Protein AF-0000000082827879 (afdb_homodimer)

Structure (mmCIF, N/CA/C/O backbone):
data_AF-0000000082827879-model_v1
#
loop_
_entity.id
_entity.type
_entity.pdbx_description
1 polymer 'Uncharacterized protein'
#
loop_
_atom_site.group_PDB
_atom_site.id
_atom_site.type_symbol
_atom_site.label_atom_id
_atom_site.label_alt_id
_atom_site.label_comp_id
_atom_site.label_asym_id
_atom_site.label_entity_id
_atom_site.label_seq_id
_atom_site.pdbx_PDB_ins_code
_atom_site.Cartn_x
_atom_site.Cartn_y
_atom_site.Cartn_z
_atom_site.occupancy
_atom_site.B_iso_or_equiv
_atom_site.auth_seq_id
_atom_site.auth_comp_id
_atom_site.auth_asym_id
_atom_site.auth_atom_id
_atom_site.pdbx_PDB_model_num
ATOM 1 N N . MET A 1 1 ? -20.484 60.688 25.312 1 63.25 1 MET A N 1
ATOM 2 C CA . MET A 1 1 ? -19.609 60.5 24.172 1 63.25 1 MET A CA 1
ATOM 3 C C . MET A 1 1 ? -18.906 59.156 24.25 1 63.25 1 MET A C 1
ATOM 5 O O . MET A 1 1 ? -18.75 58.469 23.234 1 63.25 1 MET A O 1
ATOM 9 N N . SER A 1 2 ? -18.812 58.562 25.453 1 78.56 2 SER A N 1
ATOM 10 C CA . SER A 1 2 ? -18.094 57.344 25.688 1 78.56 2 SER A CA 1
ATOM 11 C C . SER A 1 2 ? -18.969 56.125 25.391 1 78.56 2 SER A C 1
ATOM 13 O O . SER A 1 2 ? -18.484 55.125 24.844 1 78.56 2 SER A O 1
ATOM 15 N N . MET A 1 3 ? -20.297 56.312 25.609 1 78.5 3 MET A N 1
ATOM 16 C CA . MET A 1 3 ? -21.219 55.188 25.422 1 78.5 3 MET A CA 1
ATOM 17 C C . MET A 1 3 ? -21.469 54.938 23.938 1 78.5 3 MET A C 1
ATOM 19 O O . MET A 1 3 ? -21.547 53.812 23.5 1 78.5 3 MET A O 1
ATOM 23 N N . LEU A 1 4 ? -21.5 56.031 23.109 1 80.12 4 LEU A N 1
ATOM 24 C CA . LEU A 1 4 ? -21.734 55.969 21.672 1 80.12 4 LEU A CA 1
ATOM 25 C C . LEU A 1 4 ? -20.531 55.344 20.969 1 80.12 4 LEU A C 1
ATOM 27 O O . LEU A 1 4 ? -20.688 54.562 20.031 1 80.12 4 LEU A O 1
ATOM 31 N N . ILE A 1 5 ? -19.312 55.625 21.469 1 75 5 ILE A N 1
ATOM 32 C CA . ILE A 1 5 ? -18.078 55.094 20.938 1 75 5 ILE A CA 1
ATOM 33 C C . ILE A 1 5 ? -18.016 53.594 21.234 1 75 5 ILE A C 1
ATOM 35 O O . ILE A 1 5 ? -17.594 52.781 20.375 1 75 5 ILE A O 1
ATOM 39 N N . GLY A 1 6 ? -18.547 53.188 22.391 1 77.06 6 GLY A N 1
ATOM 40 C CA . GLY A 1 6 ? -18.578 51.812 22.781 1 77.06 6 GLY A CA 1
ATOM 41 C C . GLY A 1 6 ? -19.484 50.969 21.922 1 77.06 6 GLY A C 1
ATOM 42 O O . GLY A 1 6 ? -19.109 49.844 21.5 1 77.06 6 GLY A O 1
ATOM 43 N N . ILE A 1 7 ? -20.656 51.531 21.656 1 80.38 7 ILE A N 1
ATOM 44 C CA . ILE A 1 7 ? -21.625 50.812 20.812 1 80.38 7 ILE A CA 1
ATOM 45 C C . ILE A 1 7 ? -21.094 50.719 19.391 1 80.38 7 ILE A C 1
ATOM 47 O O . ILE A 1 7 ? -21.219 49.688 18.75 1 80.38 7 ILE A O 1
ATOM 51 N N . PHE A 1 8 ? -20.406 51.781 18.953 1 80.88 8 PHE A N 1
ATOM 52 C CA . PHE A 1 8 ? -19.812 51.812 17.625 1 80.88 8 PHE A CA 1
ATOM 53 C C . PHE A 1 8 ? -18.719 50.781 17.484 1 80.88 8 PHE A C 1
ATOM 55 O O . PHE A 1 8 ? -18.656 50.062 16.484 1 80.88 8 PHE A O 1
ATOM 62 N N . LEU A 1 9 ? -17.906 50.625 18.484 1 77.44 9 LEU A N 1
ATOM 63 C CA . LEU A 1 9 ? -16.844 49.625 18.484 1 77.44 9 LEU A CA 1
ATOM 64 C C . LEU A 1 9 ? -17.406 48.219 18.531 1 77.44 9 LEU A C 1
ATOM 66 O O . LEU A 1 9 ? -16.906 47.312 17.859 1 77.44 9 LEU A O 1
ATOM 70 N N . LEU A 1 10 ? -18.484 48.062 19.266 1 79.06 10 LEU A N 1
ATOM 71 C CA . LEU A 1 10 ? -19.141 46.75 19.375 1 79.06 10 LEU A CA 1
ATOM 72 C C . LEU A 1 10 ? -19.75 46.344 18.047 1 79.06 10 LEU A C 1
ATOM 74 O O . LEU A 1 10 ? -19.656 45.188 17.641 1 79.06 10 LEU A O 1
ATOM 78 N N . VAL A 1 11 ? -20.328 47.281 17.328 1 80.62 11 VAL A N 1
ATOM 79 C CA . VAL A 1 11 ? -20.922 47.031 16.016 1 80.62 11 VAL A CA 1
ATOM 80 C C . VAL A 1 11 ? -19.812 46.688 15.008 1 80.62 11 VAL A C 1
ATOM 82 O O . VAL A 1 11 ? -19.969 45.781 14.203 1 80.62 11 VAL A O 1
ATOM 85 N N . ILE A 1 12 ? -18.656 47.281 15.062 1 78.25 12 ILE A N 1
ATOM 86 C CA . ILE A 1 12 ? -17.547 47.031 14.172 1 78.25 12 ILE A CA 1
ATOM 87 C C . ILE A 1 12 ? -16.984 45.625 14.445 1 78.25 12 ILE A C 1
ATOM 89 O O . ILE A 1 12 ? -16.688 44.875 13.508 1 78.25 12 ILE A O 1
ATOM 93 N N . ILE A 1 13 ? -16.953 45.281 15.688 1 76.06 13 ILE A N 1
ATOM 94 C CA . ILE A 1 13 ? -16.469 43.969 16.078 1 76.06 13 ILE A CA 1
ATOM 95 C C . ILE A 1 13 ? -17.469 42.906 15.602 1 76.06 13 ILE A C 1
ATOM 97 O O . ILE A 1 13 ? -17.078 41.875 15.062 1 76.06 13 ILE A O 1
ATOM 101 N N . ALA A 1 14 ? -18.734 43.188 15.789 1 78.38 14 ALA A N 1
ATOM 102 C CA . ALA A 1 14 ? -19.781 42.25 15.367 1 78.38 14 ALA A CA 1
ATOM 103 C C . ALA A 1 14 ? -19.766 42.062 13.852 1 78.38 14 ALA A C 1
ATOM 105 O O . ALA A 1 14 ? -19.875 40.938 13.367 1 78.38 14 ALA A O 1
ATOM 106 N N . VAL A 1 15 ? -19.531 43.094 13.133 1 76.69 15 VAL A N 1
ATOM 107 C CA . VAL A 1 15 ? -19.453 43.031 11.68 1 76.69 15 VAL A CA 1
ATOM 108 C C . VAL A 1 15 ? -18.188 42.281 11.258 1 76.69 15 VAL A C 1
ATOM 110 O O . VAL A 1 15 ? -18.219 41.469 10.328 1 76.69 15 VAL A O 1
ATOM 113 N N . ALA A 1 16 ? -17.109 42.438 11.914 1 71.56 16 ALA A N 1
ATOM 114 C CA . ALA A 1 16 ? -15.867 41.75 11.633 1 71.56 16 ALA A CA 1
ATOM 115 C C . ALA A 1 16 ? -16.016 40.25 11.914 1 71.56 16 ALA A C 1
ATOM 117 O O . ALA A 1 16 ? -15.57 39.406 11.125 1 71.56 16 ALA A O 1
ATOM 118 N N . VAL A 1 17 ? -16.625 39.969 12.969 1 71.12 17 VAL A N 1
ATOM 119 C CA . VAL A 1 17 ? -16.859 38.562 13.328 1 71.12 17 VAL A CA 1
ATOM 120 C C . VAL A 1 17 ? -17.828 37.938 12.336 1 71.12 17 VAL A C 1
ATOM 122 O O . VAL A 1 17 ? -17.625 36.781 11.891 1 71.12 17 VAL A O 1
ATOM 125 N N . MET A 1 18 ? -18.859 38.625 12 1 70.38 18 MET A N 1
ATOM 126 C CA . MET A 1 18 ? -19.828 38.125 11.031 1 70.38 18 MET A CA 1
ATOM 127 C C . MET A 1 18 ? -19.172 37.906 9.672 1 70.38 18 MET A C 1
ATOM 129 O O . MET A 1 18 ? -19.469 36.906 8.984 1 70.38 18 MET A O 1
ATOM 133 N N . ASN A 1 19 ? -18.281 38.781 9.289 1 64.56 19 ASN A N 1
ATOM 134 C CA . ASN A 1 19 ? -17.547 38.594 8.039 1 64.56 19 ASN A CA 1
ATOM 135 C C . ASN A 1 19 ? -16.594 37.406 8.102 1 64.56 19 ASN A C 1
ATOM 137 O O . ASN A 1 19 ? -16.422 36.688 7.113 1 64.56 19 ASN A O 1
ATOM 141 N N . VAL A 1 20 ? -16 37.25 9.227 1 57.84 20 VAL A N 1
ATOM 142 C CA . VAL A 1 20 ? -15.141 36.094 9.438 1 57.84 20 VAL A CA 1
ATOM 143 C C . VAL A 1 20 ? -15.977 34.812 9.43 1 57.84 20 VAL A C 1
ATOM 145 O O . VAL A 1 20 ? -15.586 33.812 8.852 1 57.84 20 VAL A O 1
ATOM 148 N N . LEU A 1 21 ? -17.031 34.875 10.156 1 58.81 21 LEU A N 1
ATOM 149 C CA . LEU A 1 21 ? -17.922 33.719 10.172 1 58.81 21 LEU A CA 1
ATOM 150 C C . LEU A 1 21 ? -18.516 33.469 8.789 1 58.81 21 LEU A C 1
ATOM 152 O O . LEU A 1 21 ? -18.719 32.344 8.391 1 58.81 21 LEU A O 1
ATOM 156 N N . LYS A 1 22 ? -19.094 34.531 8.25 1 56.5 22 LYS A N 1
ATOM 157 C CA . LYS A 1 22 ? -19.578 34.406 6.879 1 56.5 22 LYS A CA 1
ATOM 158 C C . LYS A 1 22 ? -18.453 33.969 5.938 1 56.5 22 LYS A C 1
ATOM 160 O O . LYS A 1 22 ? -18.688 33.188 5.008 1 56.5 22 LYS A O 1
ATOM 165 N N . LYS A 1 23 ? -17.312 34.531 6.098 1 49.28 23 LYS A N 1
ATOM 166 C CA . LYS A 1 23 ? -16.156 34.062 5.328 1 49.28 23 LYS A CA 1
ATOM 167 C C . LYS A 1 23 ? -15.805 32.625 5.676 1 49.28 23 LYS A C 1
ATOM 169 O O . LYS A 1 23 ? -15.289 31.891 4.836 1 49.28 23 LYS A O 1
ATOM 174 N N . GLY A 1 24 ? -15.977 32.344 6.934 1 45.47 24 GLY A N 1
ATOM 175 C CA . GLY A 1 24 ? -15.883 30.938 7.309 1 45.47 24 GLY A CA 1
ATOM 176 C C . GLY A 1 24 ? -16.922 30.062 6.633 1 45.47 24 GLY A C 1
ATOM 177 O O . GLY A 1 24 ? -16.859 28.844 6.699 1 45.47 24 GLY A O 1
ATOM 178 N N . GLU A 1 25 ? -18.219 30.5 6.785 1 43.25 25 GLU A N 1
ATOM 179 C CA . GLU A 1 25 ? -19.094 29.875 5.797 1 43.25 25 GLU A CA 1
ATOM 180 C C . GLU A 1 25 ? -18.469 29.922 4.402 1 43.25 25 GLU A C 1
ATOM 182 O O . GLU A 1 25 ? -18.906 30.703 3.545 1 43.25 25 GLU A O 1
ATOM 187 N N . THR A 1 26 ? -17.328 30.516 4.281 1 40.62 26 THR A N 1
ATOM 188 C CA . THR A 1 26 ? -16.641 30.359 3.006 1 40.62 26 THR A CA 1
ATOM 189 C C . THR A 1 26 ? -17.188 29.156 2.24 1 40.62 26 THR A C 1
ATOM 191 O O . THR A 1 26 ? -17.766 28.234 2.838 1 40.62 26 THR A O 1
ATOM 194 N N . LYS A 1 27 ? -17.453 29.312 1.038 1 40.88 27 LYS A N 1
ATOM 195 C CA . LYS A 1 27 ? -17.812 28.234 0.118 1 40.88 27 LYS A CA 1
ATOM 196 C C . LYS A 1 27 ? -17.297 26.891 0.617 1 40.88 27 LYS A C 1
ATOM 198 O O . LYS A 1 27 ? -16.078 26.703 0.781 1 40.88 27 LYS A O 1
ATOM 203 N N . ARG A 1 28 ? -17.734 26.312 1.871 1 44.25 28 ARG A N 1
ATOM 204 C CA . ARG A 1 28 ? -17.422 24.875 1.863 1 44.25 28 ARG A CA 1
ATOM 205 C C . ARG A 1 28 ? -16.938 24.438 0.491 1 44.25 28 ARG A C 1
ATOM 207 O O . ARG A 1 28 ? -17.734 24.094 -0.384 1 44.25 28 ARG A O 1
ATOM 214 N N . GLY A 1 29 ? -16.297 25.391 -0.082 1 55.19 29 GLY A N 1
ATOM 215 C CA . GLY A 1 29 ? -15.727 25.344 -1.421 1 55.19 29 GLY A CA 1
ATOM 216 C C . GLY A 1 29 ? -15.406 23.922 -1.882 1 55.19 29 GLY A C 1
ATOM 217 O O . GLY A 1 29 ? -15.117 23.047 -1.064 1 55.19 29 GLY A O 1
ATOM 218 N N . THR A 1 30 ? -16.156 23.578 -2.832 1 72.62 30 THR A N 1
ATOM 219 C CA . THR A 1 30 ? -16.047 22.281 -3.477 1 72.62 30 THR A CA 1
ATOM 220 C C . THR A 1 30 ? -14.594 21.844 -3.592 1 72.62 30 THR A C 1
ATOM 222 O O . THR A 1 30 ? -13.758 22.609 -4.09 1 72.62 30 THR A O 1
ATOM 225 N N . ARG A 1 31 ? -14.188 21.141 -2.463 1 85.94 31 ARG A N 1
ATOM 226 C CA . ARG A 1 31 ? -12.844 20.609 -2.648 1 85.94 31 ARG A CA 1
ATOM 227 C C . ARG A 1 31 ? -12.641 20.094 -4.074 1 85.94 31 ARG A C 1
ATOM 229 O O . ARG A 1 31 ? -13.617 19.844 -4.789 1 85.94 31 ARG A O 1
ATOM 236 N N . ASN A 1 32 ? -11.414 20.172 -4.488 1 93.81 32 ASN A N 1
ATOM 237 C CA . ASN A 1 32 ? -11.086 19.625 -5.797 1 93.81 32 ASN A CA 1
ATOM 238 C C . ASN A 1 32 ? -11.516 18.156 -5.91 1 93.81 32 ASN A C 1
ATOM 240 O O . ASN A 1 32 ? -11.445 17.406 -4.938 1 93.81 32 ASN A O 1
ATOM 244 N N . PRO A 1 33 ? -12.039 17.828 -7.031 1 96.56 33 PRO A N 1
ATOM 245 C CA . PRO A 1 33 ? -12.539 16.469 -7.211 1 96.56 33 PRO A CA 1
ATOM 246 C C . PRO A 1 33 ? -11.43 15.422 -7.121 1 96.56 33 PRO A C 1
ATOM 248 O O . PRO A 1 33 ? -10.289 15.688 -7.516 1 96.56 33 PRO A O 1
ATOM 251 N N . ILE A 1 34 ? -11.758 14.273 -6.621 1 98 34 ILE A N 1
ATOM 252 C CA . ILE A 1 34 ? -10.867 13.117 -6.562 1 98 34 ILE A CA 1
ATOM 253 C C . ILE A 1 34 ? -11.023 12.281 -7.828 1 98 34 ILE A C 1
ATOM 255 O O . ILE A 1 34 ? -12.148 12.055 -8.297 1 98 34 ILE A O 1
ATOM 259 N N . LYS A 1 35 ? -9.867 11.914 -8.398 1 98.25 35 LYS A N 1
ATOM 260 C CA . LYS A 1 35 ? -9.844 11.078 -9.602 1 98.25 35 LYS A CA 1
ATOM 261 C C . LYS A 1 35 ? -9.102 9.773 -9.336 1 98.25 35 LYS A C 1
ATOM 263 O O . LYS A 1 35 ? -8.078 9.758 -8.656 1 98.25 35 LYS A O 1
ATOM 268 N N . GLY A 1 36 ? -9.633 8.711 -9.914 1 98.25 36 GLY A N 1
ATOM 269 C CA . GLY A 1 36 ? -8.938 7.438 -9.852 1 98.25 36 GLY A CA 1
ATOM 270 C C . GLY A 1 36 ? -7.75 7.352 -10.789 1 98.25 36 GLY A C 1
ATOM 271 O O . GLY A 1 36 ? -7.719 8.039 -11.812 1 98.25 36 GLY A O 1
ATOM 272 N N . LYS A 1 37 ? -6.785 6.555 -10.414 1 97.38 37 LYS A N 1
ATOM 273 C CA . LYS A 1 37 ? -5.648 6.27 -11.289 1 97.38 37 LYS A CA 1
ATOM 274 C C . LYS A 1 37 ? -5.223 4.809 -11.172 1 97.38 37 LYS A C 1
ATOM 276 O O . LYS A 1 37 ? -5.695 4.086 -10.297 1 97.38 37 LYS A O 1
ATOM 281 N N . ARG A 1 38 ? -4.355 4.395 -12.102 1 97.06 38 ARG A N 1
ATOM 282 C CA . ARG A 1 38 ? -3.838 3.029 -12.102 1 97.06 38 ARG A CA 1
ATOM 283 C C . ARG A 1 38 ? -2.848 2.82 -10.961 1 97.06 38 ARG A C 1
ATOM 285 O O . ARG A 1 38 ? -1.999 3.678 -10.703 1 97.06 38 ARG A O 1
ATOM 292 N N . ILE A 1 39 ? -2.994 1.694 -10.352 1 98.31 39 ILE A N 1
ATOM 293 C CA . ILE A 1 39 ? -2.113 1.392 -9.234 1 98.31 39 ILE A CA 1
ATOM 294 C C . ILE A 1 39 ? -0.704 1.106 -9.742 1 98.31 39 ILE A C 1
ATOM 296 O O . ILE A 1 39 ? 0.27 1.687 -9.258 1 98.31 39 ILE A O 1
ATOM 300 N N . ILE A 1 40 ? -0.603 0.191 -10.648 1 98.31 40 ILE A N 1
ATOM 301 C CA . ILE A 1 40 ? 0.673 -0.161 -11.258 1 98.31 40 ILE A CA 1
ATOM 302 C C . ILE A 1 40 ? 0.765 0.461 -12.648 1 98.31 40 ILE A C 1
ATOM 304 O O . ILE A 1 40 ? 0.034 0.067 -13.562 1 98.31 40 ILE A O 1
ATOM 308 N N . THR A 1 41 ? 1.68 1.373 -12.805 1 95.44 41 THR A N 1
ATOM 309 C CA . THR A 1 41 ? 1.81 2.102 -14.062 1 95.44 41 THR A CA 1
ATOM 310 C C . THR A 1 41 ? 2.369 1.196 -15.156 1 95.44 41 THR A C 1
ATOM 312 O O . THR A 1 41 ? 2.889 0.115 -14.875 1 95.44 41 THR A O 1
ATOM 315 N N . MET A 1 42 ? 2.281 1.682 -16.375 1 94.94 42 MET A N 1
ATOM 316 C CA . MET A 1 42 ? 2.752 0.922 -17.531 1 94.94 42 MET A CA 1
ATOM 317 C C . MET A 1 42 ? 4.238 0.604 -17.406 1 94.94 42 MET A C 1
ATOM 319 O O . MET A 1 42 ? 4.684 -0.468 -17.812 1 94.94 42 MET A O 1
ATOM 323 N N . ASN A 1 43 ? 4.977 1.524 -16.828 1 94.5 43 ASN A N 1
ATOM 324 C CA . ASN A 1 43 ? 6.414 1.33 -16.672 1 94.5 43 ASN A CA 1
ATOM 325 C C . ASN A 1 43 ? 6.723 0.319 -15.57 1 94.5 43 ASN A C 1
ATOM 327 O O . ASN A 1 43 ? 7.777 -0.317 -15.578 1 94.5 43 ASN A O 1
ATOM 331 N N . GLU A 1 44 ? 5.797 0.091 -14.648 1 97.31 44 GLU A N 1
ATOM 332 C CA . GLU A 1 44 ? 6 -0.777 -13.492 1 97.31 44 GLU A CA 1
ATOM 333 C C . GLU A 1 44 ? 5.531 -2.199 -13.781 1 97.31 44 GLU A C 1
ATOM 335 O O . GLU A 1 44 ? 5.988 -3.152 -13.141 1 97.31 44 GLU A O 1
ATOM 340 N N . GLN A 1 45 ? 4.602 -2.316 -14.719 1 98.31 45 GLN A N 1
ATOM 341 C CA . GLN A 1 45 ? 3.938 -3.59 -14.969 1 98.31 45 GLN A CA 1
ATOM 342 C C . GLN A 1 45 ? 4.945 -4.672 -15.344 1 98.31 45 GLN A C 1
ATOM 344 O O . GLN A 1 45 ? 4.91 -5.777 -14.797 1 98.31 45 GLN A O 1
ATOM 349 N N . PRO A 1 46 ? 5.945 -4.383 -16.219 1 98.25 46 PRO A N 1
ATOM 350 C CA . PRO A 1 46 ? 6.922 -5.422 -16.547 1 98.25 46 PRO A CA 1
ATOM 351 C C . PRO A 1 46 ? 7.707 -5.902 -15.328 1 98.25 46 PRO A C 1
ATOM 353 O O . PRO A 1 46 ? 7.977 -7.098 -15.195 1 98.25 46 PRO A O 1
ATOM 356 N N . THR A 1 47 ? 8.016 -5.035 -14.461 1 98.56 47 THR A N 1
ATOM 357 C CA . THR A 1 47 ? 8.773 -5.41 -13.266 1 98.56 47 THR A CA 1
ATOM 358 C C . THR A 1 47 ? 7.922 -6.266 -12.336 1 98.56 47 THR A C 1
ATOM 360 O O . THR A 1 47 ? 8.406 -7.254 -11.773 1 98.56 47 THR A O 1
ATOM 363 N N . PHE A 1 48 ? 6.684 -5.867 -12.172 1 98.81 48 PHE A N 1
ATOM 364 C CA . PHE A 1 48 ? 5.781 -6.672 -11.359 1 98.81 48 PHE A CA 1
ATOM 365 C C . PHE A 1 48 ? 5.703 -8.102 -11.883 1 98.81 48 PHE A C 1
ATOM 367 O O . PHE A 1 48 ? 5.879 -9.055 -11.125 1 98.81 48 PHE A O 1
ATOM 374 N N . LEU A 1 49 ? 5.52 -8.188 -13.156 1 98.69 49 LEU A N 1
ATOM 375 C CA . LEU A 1 49 ? 5.387 -9.492 -13.797 1 98.69 49 LEU A CA 1
ATOM 376 C C . LEU A 1 49 ? 6.688 -10.281 -13.703 1 98.69 49 LEU A C 1
ATOM 378 O O . LEU A 1 49 ? 6.672 -11.492 -13.469 1 98.69 49 LEU A O 1
ATOM 382 N N . LYS A 1 50 ? 7.789 -9.625 -13.859 1 98.81 50 LYS A N 1
ATOM 383 C CA . LYS A 1 50 ? 9.094 -10.266 -13.781 1 98.81 50 LYS A CA 1
ATOM 384 C C . LYS A 1 50 ? 9.344 -10.828 -12.383 1 98.81 50 LYS A C 1
ATOM 386 O O . LYS A 1 50 ? 9.828 -11.953 -12.234 1 98.81 50 LYS A O 1
ATOM 391 N N . LEU A 1 51 ? 9.031 -10.086 -11.383 1 98.81 51 LEU A N 1
ATOM 392 C CA . LEU A 1 51 ? 9.195 -10.555 -10.008 1 98.81 51 LEU A CA 1
ATOM 393 C C . LEU A 1 51 ? 8.328 -11.781 -9.75 1 98.81 51 LEU A C 1
ATOM 395 O O . LEU A 1 51 ? 8.797 -12.758 -9.164 1 98.81 51 LEU A O 1
ATOM 399 N N . ARG A 1 52 ? 7.129 -11.688 -10.164 1 98.5 52 ARG A N 1
ATOM 400 C CA . ARG A 1 52 ? 6.207 -12.805 -9.969 1 98.5 52 ARG A CA 1
ATOM 401 C C . ARG A 1 52 ? 6.719 -14.062 -10.656 1 98.5 52 ARG A C 1
ATOM 403 O O . ARG A 1 52 ? 6.625 -15.164 -10.102 1 98.5 52 ARG A O 1
ATOM 410 N N . GLU A 1 53 ? 7.25 -13.875 -11.82 1 98.06 53 GLU A N 1
ATOM 411 C CA . GLU A 1 53 ? 7.766 -14.992 -12.602 1 98.06 53 GLU A CA 1
ATOM 412 C C . GLU A 1 53 ? 9.023 -15.578 -11.961 1 98.06 53 GLU A C 1
ATOM 414 O O . GLU A 1 53 ? 9.172 -16.797 -11.859 1 98.06 53 GLU A O 1
ATOM 419 N N . ALA A 1 54 ? 9.898 -14.758 -11.547 1 98.38 54 ALA A N 1
ATOM 420 C CA . ALA A 1 54 ? 11.211 -15.164 -11.039 1 98.38 54 ALA A CA 1
ATOM 421 C C . ALA A 1 54 ? 11.102 -15.711 -9.625 1 98.38 54 ALA A C 1
ATOM 423 O O . ALA A 1 54 ? 11.984 -16.453 -9.172 1 98.38 54 ALA A O 1
ATOM 424 N N . LEU A 1 55 ? 10.031 -15.312 -8.906 1 98.25 55 LEU A N 1
ATOM 425 C CA . LEU A 1 55 ? 9.859 -15.719 -7.516 1 98.25 55 LEU A CA 1
ATOM 426 C C . LEU A 1 55 ? 8.5 -16.375 -7.309 1 98.25 55 LEU A C 1
ATOM 428 O O . LEU A 1 55 ? 7.688 -15.906 -6.516 1 98.25 55 LEU A O 1
ATOM 432 N N . PRO A 1 56 ? 8.281 -17.484 -7.863 1 96.75 56 PRO A N 1
ATOM 433 C CA . PRO A 1 56 ? 6.953 -18.094 -7.875 1 96.75 56 PRO A CA 1
ATOM 434 C C . PRO A 1 56 ? 6.48 -18.5 -6.48 1 96.75 56 PRO A C 1
ATOM 436 O O . PRO A 1 56 ? 5.273 -18.641 -6.25 1 96.75 56 PRO A O 1
ATOM 439 N N . GLU A 1 57 ? 7.387 -18.688 -5.539 1 96.75 57 GLU A N 1
ATOM 440 C CA . GLU A 1 57 ? 6.996 -19.109 -4.199 1 96.75 57 GLU A CA 1
ATOM 441 C C . GLU A 1 57 ? 6.785 -17.922 -3.277 1 96.75 57 GLU A C 1
ATOM 443 O O . GLU A 1 57 ? 6.48 -18.094 -2.094 1 96.75 57 GLU A O 1
ATOM 448 N N . HIS A 1 58 ? 6.969 -16.75 -3.793 1 98.56 58 HIS A N 1
ATOM 449 C CA . HIS A 1 58 ? 6.852 -15.531 -2.998 1 98.56 58 HIS A CA 1
ATOM 450 C C . HIS A 1 58 ? 5.57 -14.781 -3.33 1 98.56 58 HIS A C 1
ATOM 452 O O . HIS A 1 58 ? 4.91 -15.078 -4.328 1 98.56 58 HIS A O 1
ATOM 458 N N . ILE A 1 59 ? 5.18 -13.953 -2.447 1 98.69 59 ILE A N 1
ATOM 459 C CA . ILE A 1 59 ? 4.078 -13.023 -2.645 1 98.69 59 ILE A CA 1
ATOM 460 C C . ILE A 1 59 ? 4.621 -11.656 -3.047 1 98.69 59 ILE A C 1
ATOM 462 O O . ILE A 1 59 ? 5.488 -11.102 -2.363 1 98.69 59 ILE A O 1
ATOM 466 N N . ILE A 1 60 ? 4.172 -11.172 -4.207 1 98.88 60 ILE A N 1
ATOM 467 C CA . ILE A 1 60 ? 4.59 -9.852 -4.672 1 98.88 60 ILE A CA 1
ATOM 468 C C . ILE A 1 60 ? 3.469 -8.844 -4.441 1 98.88 60 ILE A C 1
ATOM 470 O O . ILE A 1 60 ? 2.379 -8.984 -5.004 1 98.88 60 ILE A O 1
ATOM 474 N N . LEU A 1 61 ? 3.674 -7.883 -3.562 1 98.94 61 LEU A N 1
ATOM 475 C CA . LEU A 1 61 ? 2.756 -6.766 -3.363 1 98.94 61 LEU A CA 1
ATOM 476 C C . LEU A 1 61 ? 3.25 -5.52 -4.086 1 98.94 61 LEU A C 1
ATOM 478 O O . LEU A 1 61 ? 4.445 -5.383 -4.348 1 98.94 61 LEU A O 1
ATOM 482 N N . ALA A 1 62 ? 2.309 -4.605 -4.418 1 98.94 62 ALA A N 1
ATOM 483 C CA . ALA A 1 62 ? 2.656 -3.367 -5.113 1 98.94 62 ALA A CA 1
ATOM 484 C C . ALA A 1 62 ? 2.012 -2.158 -4.441 1 98.94 62 ALA A C 1
ATOM 486 O O . ALA A 1 62 ? 0.903 -2.254 -3.91 1 98.94 62 ALA A O 1
ATOM 487 N N . GLN A 1 63 ? 2.787 -1.05 -4.496 1 98.75 63 GLN A N 1
ATOM 488 C CA . GLN A 1 63 ? 2.328 0.252 -4.023 1 98.75 63 GLN A CA 1
ATOM 489 C C . GLN A 1 63 ? 1.861 0.177 -2.572 1 98.75 63 GLN A C 1
ATOM 491 O O . GLN A 1 63 ? 0.786 0.676 -2.234 1 98.75 63 GLN A O 1
ATOM 496 N N . VAL A 1 64 ? 2.676 -0.42 -1.772 1 98.94 64 VAL A N 1
ATOM 497 C CA . VAL A 1 64 ? 2.398 -0.681 -0.364 1 98.94 64 VAL A CA 1
ATOM 498 C C . VAL A 1 64 ? 2.742 0.552 0.468 1 98.94 64 VAL A C 1
ATOM 500 O O . VAL A 1 64 ? 3.803 1.154 0.287 1 98.94 64 VAL A O 1
ATOM 503 N N . ALA A 1 65 ? 1.879 0.925 1.354 1 98.88 65 ALA A N 1
ATOM 504 C CA . ALA A 1 65 ? 2.154 2.047 2.246 1 98.88 65 ALA A CA 1
ATOM 505 C C . ALA A 1 65 ? 3.312 1.728 3.188 1 98.88 65 ALA A C 1
ATOM 507 O O . ALA A 1 65 ? 3.398 0.62 3.723 1 98.88 65 ALA A O 1
ATOM 508 N N . PHE A 1 66 ? 4.211 2.695 3.426 1 98.88 66 PHE A N 1
ATOM 509 C CA . PHE A 1 66 ? 5.262 2.516 4.422 1 98.88 66 PHE A CA 1
ATOM 510 C C . PHE A 1 66 ? 4.664 2.223 5.793 1 98.88 66 PHE A C 1
ATOM 512 O O . PHE A 1 66 ? 5.184 1.385 6.531 1 98.88 66 PHE A O 1
ATOM 519 N N . SER A 1 67 ? 3.566 2.82 6.094 1 98.56 67 SER A N 1
ATOM 520 C CA . SER A 1 67 ? 2.936 2.65 7.398 1 98.56 67 SER A CA 1
ATOM 521 C C . SER A 1 67 ? 2.383 1.239 7.566 1 98.56 67 SER A C 1
ATOM 523 O O . SER A 1 67 ? 1.983 0.851 8.664 1 98.56 67 SER A O 1
ATOM 525 N N . ALA A 1 68 ? 2.406 0.517 6.512 1 98.56 68 ALA A N 1
ATOM 526 C CA . ALA A 1 68 ? 1.945 -0.868 6.574 1 98.56 68 ALA A CA 1
ATOM 527 C C . ALA A 1 68 ? 3.027 -1.78 7.145 1 98.56 68 ALA A C 1
ATOM 529 O O . ALA A 1 68 ? 2.734 -2.885 7.605 1 98.56 68 ALA A O 1
ATOM 530 N N . PHE A 1 69 ? 4.301 -1.359 7.109 1 98.69 69 PHE A N 1
ATOM 531 C CA . PHE A 1 69 ? 5.324 -2.301 7.559 1 98.69 69 PHE A CA 1
ATOM 532 C C . PHE A 1 69 ? 6.309 -1.622 8.5 1 98.69 69 PHE A C 1
ATOM 534 O O . PHE A 1 69 ? 7.344 -2.195 8.844 1 98.69 69 PHE A O 1
ATOM 541 N N . MET A 1 70 ? 6.043 -0.383 8.883 1 98.69 70 MET A N 1
ATOM 542 C CA . MET A 1 70 ? 6.859 0.267 9.906 1 98.69 70 MET A CA 1
ATOM 543 C C . MET A 1 70 ? 6.016 1.193 10.773 1 98.69 70 MET A C 1
ATOM 545 O O . MET A 1 70 ? 4.945 1.642 10.352 1 98.69 70 MET A O 1
ATOM 549 N N . THR A 1 71 ? 6.465 1.415 11.977 1 98.19 71 THR A N 1
ATOM 550 C CA . THR A 1 71 ? 5.77 2.26 12.945 1 98.19 71 THR A CA 1
ATOM 551 C C . THR A 1 71 ? 6.762 2.965 13.859 1 98.19 71 THR A C 1
ATOM 553 O O . THR A 1 71 ? 7.969 2.723 13.781 1 98.19 71 THR A O 1
ATOM 556 N N . ALA A 1 72 ? 6.309 3.951 14.539 1 97.75 72 ALA A N 1
ATOM 557 C CA . ALA A 1 72 ? 7.07 4.684 15.555 1 97.75 72 ALA A CA 1
ATOM 558 C C . ALA A 1 72 ? 6.137 5.324 16.578 1 97.75 72 ALA A C 1
ATOM 560 O O . ALA A 1 72 ? 4.961 5.562 16.297 1 97.75 72 ALA A O 1
ATOM 561 N N . GLN A 1 73 ? 6.766 5.484 17.719 1 95.56 73 GLN A N 1
ATOM 562 C CA . GLN A 1 73 ? 6.016 6.262 18.703 1 95.56 73 GLN A CA 1
ATOM 563 C C . GLN A 1 73 ? 6.07 7.754 18.375 1 95.56 73 GLN A C 1
ATOM 565 O O . GLN A 1 73 ? 7.117 8.273 17.984 1 95.56 73 GLN A O 1
ATOM 570 N N . GLY A 1 74 ? 4.961 8.367 18.328 1 93.25 74 GLY A N 1
ATOM 571 C CA . GLY A 1 74 ? 4.91 9.812 18.125 1 93.25 74 GLY A CA 1
ATOM 572 C C . GLY A 1 74 ? 4.562 10.195 16.703 1 93.25 74 GLY A C 1
ATOM 573 O O . GLY A 1 74 ? 5.039 9.57 15.75 1 93.25 74 GLY A O 1
ATOM 574 N N . TYR A 1 75 ? 3.865 11.211 16.562 1 93.12 75 TYR A N 1
ATOM 575 C CA . TYR A 1 75 ? 3.357 11.672 15.273 1 93.12 75 TYR A CA 1
ATOM 576 C C . TYR A 1 75 ? 4.477 12.258 14.43 1 93.12 75 TYR A C 1
ATOM 578 O O . TYR A 1 75 ? 4.488 12.102 13.203 1 93.12 75 TYR A O 1
ATOM 586 N N . THR A 1 76 ? 5.43 12.883 15.086 1 94.25 76 THR A N 1
ATOM 587 C CA . THR A 1 76 ? 6.52 13.539 14.367 1 94.25 76 THR A CA 1
ATOM 588 C C . THR A 1 76 ? 7.336 12.523 13.578 1 94.25 76 THR A C 1
ATOM 590 O O . THR A 1 76 ? 7.617 12.734 12.391 1 94.25 76 THR A O 1
ATOM 593 N N . THR A 1 77 ? 7.695 11.422 14.242 1 96 77 THR A N 1
ATOM 594 C CA . THR A 1 77 ? 8.453 10.383 13.555 1 96 77 THR A CA 1
ATOM 595 C C . THR A 1 77 ? 7.594 9.688 12.508 1 96 77 THR A C 1
ATOM 597 O O . THR A 1 77 ? 8.055 9.414 11.398 1 96 77 THR A O 1
ATOM 600 N N . ARG A 1 78 ? 6.344 9.461 12.789 1 97.25 78 ARG A N 1
ATOM 601 C CA . ARG A 1 78 ? 5.457 8.773 11.852 1 97.25 78 ARG A CA 1
ATOM 602 C C . ARG A 1 78 ? 5.25 9.602 10.586 1 97.25 78 ARG A C 1
ATOM 604 O O . ARG A 1 78 ? 5.078 9.047 9.5 1 97.25 78 ARG A O 1
ATOM 611 N N . ASN A 1 79 ? 5.359 10.898 10.734 1 95.94 79 ASN A N 1
ATOM 612 C CA . ASN A 1 79 ? 5.18 11.789 9.594 1 95.94 79 ASN A CA 1
ATOM 613 C C . ASN A 1 79 ? 6.301 11.625 8.57 1 95.94 79 ASN A C 1
ATOM 615 O O . ASN A 1 79 ? 6.152 12.023 7.41 1 95.94 79 ASN A O 1
ATOM 619 N N . LEU A 1 80 ? 7.379 11.047 8.969 1 95.81 80 LEU A N 1
ATOM 620 C CA . LEU A 1 80 ? 8.5 10.828 8.062 1 95.81 80 LEU A CA 1
ATOM 621 C C . LEU A 1 80 ? 8.164 9.773 7.012 1 95.81 80 LEU A C 1
ATOM 623 O O . LEU A 1 80 ? 8.773 9.734 5.945 1 95.81 80 LEU A O 1
ATOM 627 N N . PHE A 1 81 ? 7.102 8.938 7.352 1 97.88 81 PHE A N 1
ATOM 628 C CA . PHE A 1 81 ? 6.926 7.82 6.43 1 97.88 81 PHE A CA 1
ATOM 629 C C . PHE A 1 81 ? 5.449 7.598 6.121 1 97.88 81 PHE A C 1
ATOM 631 O O . PHE A 1 81 ? 5.109 6.863 5.195 1 97.88 81 PHE A O 1
ATOM 638 N N . ASN A 1 82 ? 4.523 8.297 6.719 1 97.25 82 ASN A N 1
ATOM 639 C CA . ASN A 1 82 ? 3.105 7.961 6.648 1 97.25 82 ASN A CA 1
ATOM 640 C C . ASN A 1 82 ? 2.531 8.242 5.266 1 97.25 82 ASN A C 1
ATOM 642 O O . ASN A 1 82 ? 1.449 7.762 4.926 1 97.25 82 ASN A O 1
ATOM 646 N N . ARG A 1 83 ? 3.252 8.984 4.434 1 96.56 83 ARG A N 1
ATOM 647 C CA . ARG A 1 83 ? 2.762 9.289 3.092 1 96.56 83 ARG A CA 1
ATOM 648 C C . ARG A 1 83 ? 3.602 8.594 2.027 1 96.56 83 ARG A C 1
ATOM 650 O O . ARG A 1 83 ? 3.416 8.828 0.831 1 96.56 83 ARG A O 1
ATOM 657 N N . LYS A 1 84 ? 4.52 7.812 2.447 1 97.62 84 LYS A N 1
ATOM 658 C CA . LYS A 1 84 ? 5.426 7.172 1.5 1 97.62 84 LYS A CA 1
ATOM 659 C C . LYS A 1 84 ? 4.891 5.816 1.055 1 97.62 84 LYS A C 1
ATOM 661 O O . LYS A 1 84 ? 4.141 5.168 1.788 1 97.62 84 LYS A O 1
ATOM 666 N N . VAL A 1 85 ? 5.242 5.469 -0.185 1 98.25 85 VAL A N 1
ATOM 667 C CA . VAL A 1 85 ? 4.723 4.273 -0.843 1 98.25 85 VAL A CA 1
ATOM 668 C C . VAL A 1 85 ? 5.875 3.479 -1.453 1 98.25 85 VAL A C 1
ATOM 670 O O . VAL A 1 85 ? 6.754 4.047 -2.105 1 98.25 85 VAL A O 1
ATOM 673 N N . ALA A 1 86 ? 5.898 2.191 -1.134 1 98.44 86 ALA A N 1
ATOM 674 C CA . ALA A 1 86 ? 6.875 1.296 -1.751 1 98.44 86 ALA A CA 1
ATOM 675 C C . ALA A 1 86 ? 6.344 0.73 -3.064 1 98.44 86 ALA A C 1
ATOM 677 O O . ALA A 1 86 ? 5.203 0.268 -3.135 1 98.44 86 ALA A O 1
ATOM 678 N N . ASP A 1 87 ? 7.16 0.697 -4.086 1 97.88 87 ASP A N 1
ATOM 679 C CA . ASP A 1 87 ? 6.723 0.175 -5.379 1 97.88 87 ASP A CA 1
ATOM 680 C C . ASP A 1 87 ? 6.328 -1.296 -5.27 1 97.88 87 ASP A C 1
ATOM 682 O O . ASP A 1 87 ? 5.203 -1.668 -5.613 1 97.88 87 ASP A O 1
ATOM 686 N N . PHE A 1 88 ? 7.242 -2.131 -4.785 1 98.88 88 PHE A N 1
ATOM 687 C CA . PHE A 1 88 ? 6.961 -3.549 -4.598 1 98.88 88 PHE A CA 1
ATOM 688 C C . PHE A 1 88 ? 7.5 -4.035 -3.256 1 98.88 88 PHE A C 1
ATOM 690 O O . PHE A 1 88 ? 8.5 -3.518 -2.762 1 98.88 88 PHE A O 1
ATOM 697 N N . VAL A 1 89 ? 6.84 -4.98 -2.654 1 98.94 89 VAL A N 1
ATOM 698 C CA . VAL A 1 89 ? 7.301 -5.707 -1.477 1 98.94 89 VAL A CA 1
ATOM 699 C C . VAL A 1 89 ? 7.199 -7.211 -1.728 1 98.94 89 VAL A C 1
ATOM 701 O O . VAL A 1 89 ? 6.172 -7.703 -2.193 1 98.94 89 VAL A O 1
ATOM 704 N N . VAL A 1 90 ? 8.258 -7.863 -1.428 1 98.94 90 VAL A N 1
ATOM 705 C CA . VAL A 1 90 ? 8.312 -9.305 -1.612 1 98.94 90 VAL A CA 1
ATOM 706 C C . VAL A 1 90 ? 8.195 -10.008 -0.26 1 98.94 90 VAL A C 1
ATOM 708 O O . VAL A 1 90 ? 8.992 -9.758 0.649 1 98.94 90 VAL A O 1
ATOM 711 N N . LEU A 1 91 ? 7.184 -10.859 -0.165 1 98.88 91 LEU A N 1
ATOM 712 C CA . LEU A 1 91 ? 6.973 -11.656 1.038 1 98.88 91 LEU A CA 1
ATOM 713 C C . LEU A 1 91 ? 7.246 -13.125 0.768 1 98.88 91 LEU A C 1
ATOM 715 O O . LEU A 1 91 ? 7.02 -13.617 -0.342 1 98.88 91 LEU A O 1
ATOM 719 N N . ASP A 1 92 ? 7.645 -13.797 1.785 1 98.12 92 ASP A N 1
ATOM 720 C CA . ASP A 1 92 ? 7.684 -15.25 1.662 1 98.12 92 ASP A CA 1
ATOM 721 C C . ASP A 1 92 ? 6.316 -15.867 1.96 1 98.12 92 ASP A C 1
ATOM 723 O O . ASP A 1 92 ? 5.344 -15.148 2.188 1 98.12 92 ASP A O 1
ATOM 727 N N . LYS A 1 93 ? 6.219 -17.109 1.991 1 96.5 93 LYS A N 1
ATOM 728 C CA . LYS A 1 93 ? 4.957 -17.828 2.148 1 96.5 93 LYS A CA 1
ATOM 729 C C . LYS A 1 93 ? 4.379 -17.625 3.547 1 96.5 93 LYS A C 1
ATOM 731 O O . LYS A 1 93 ? 3.186 -17.844 3.768 1 96.5 93 LYS A O 1
ATOM 736 N N . SER A 1 94 ? 5.219 -17.281 4.457 1 97.56 94 SER A N 1
ATOM 737 C CA . SER A 1 94 ? 4.789 -17.031 5.828 1 97.56 94 SER A CA 1
ATOM 738 C C . SER A 1 94 ? 4.496 -15.555 6.062 1 97.56 94 SER A C 1
ATOM 740 O O . SER A 1 94 ? 4.371 -15.109 7.207 1 97.56 94 SER A O 1
ATOM 742 N N . PHE A 1 95 ? 4.504 -14.773 5.055 1 98.62 95 PHE A N 1
ATOM 743 C CA . PHE A 1 95 ? 4.129 -13.367 5.035 1 98.62 95 PHE A CA 1
ATOM 744 C C . PHE A 1 95 ? 5.215 -12.508 5.668 1 98.62 95 PHE A C 1
ATOM 746 O O . PHE A 1 95 ? 4.941 -11.406 6.148 1 98.62 95 PHE A O 1
ATOM 753 N N . ASN A 1 96 ? 6.461 -13.039 5.703 1 98.44 96 ASN A N 1
ATOM 754 C CA . ASN A 1 96 ? 7.594 -12.219 6.121 1 98.44 96 ASN A CA 1
ATOM 755 C C . ASN A 1 96 ? 8.156 -11.406 4.961 1 98.44 96 ASN A C 1
ATOM 757 O O . ASN A 1 96 ? 8.25 -11.906 3.838 1 98.44 96 ASN A O 1
ATOM 761 N N . ILE A 1 97 ? 8.57 -10.234 5.344 1 98.81 97 ILE A N 1
ATOM 762 C CA . ILE A 1 97 ? 9.164 -9.383 4.316 1 98.81 97 ILE A CA 1
ATOM 763 C C . ILE A 1 97 ? 10.57 -9.875 3.986 1 98.81 97 ILE A C 1
ATOM 765 O O . ILE A 1 97 ? 11.414 -10.008 4.875 1 98.81 97 ILE A O 1
ATOM 769 N N . ILE A 1 98 ? 10.789 -10.109 2.688 1 98.75 98 ILE A N 1
ATOM 770 C CA . ILE A 1 98 ? 12.125 -10.477 2.213 1 98.75 98 ILE A CA 1
ATOM 771 C C . ILE A 1 98 ? 12.867 -9.227 1.759 1 98.75 98 ILE A C 1
ATOM 773 O O . ILE A 1 98 ? 14.047 -9.047 2.082 1 98.75 98 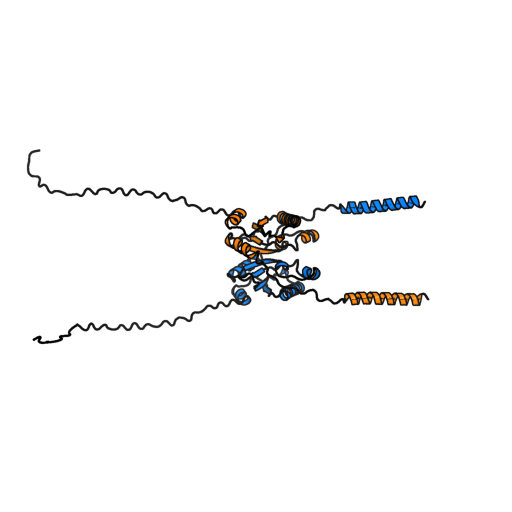ILE A O 1
ATOM 777 N N . ALA A 1 99 ? 12.219 -8.367 1.064 1 98.81 99 ALA A N 1
ATOM 778 C CA . ALA A 1 99 ? 12.852 -7.137 0.594 1 98.81 99 ALA A CA 1
ATOM 779 C C . ALA A 1 99 ? 11.805 -6.145 0.095 1 98.81 99 ALA A C 1
ATOM 781 O O . ALA A 1 99 ? 10.711 -6.543 -0.328 1 98.81 99 ALA A O 1
ATOM 782 N N . ILE A 1 100 ? 12.102 -4.887 0.228 1 98.88 100 ILE A N 1
ATOM 783 C CA . ILE A 1 100 ? 11.438 -3.803 -0.482 1 98.88 100 ILE A CA 1
ATOM 784 C C . ILE A 1 100 ? 12.125 -3.559 -1.821 1 98.88 100 ILE A C 1
ATOM 786 O O . ILE A 1 100 ? 13.352 -3.438 -1.882 1 98.88 100 ILE A O 1
ATOM 790 N N . VAL A 1 101 ? 11.352 -3.545 -2.93 1 98.75 101 VAL A N 1
ATOM 791 C CA . VAL A 1 101 ? 11.914 -3.375 -4.266 1 98.75 101 VAL A CA 1
ATOM 792 C C . VAL A 1 101 ? 11.461 -2.037 -4.848 1 98.75 101 VAL A C 1
ATOM 794 O O . VAL A 1 101 ? 10.266 -1.729 -4.863 1 98.75 101 VAL A O 1
ATOM 797 N N . GLU A 1 102 ? 12.398 -1.225 -5.262 1 97.44 102 GLU A N 1
ATOM 798 C CA . GLU A 1 102 ? 12.125 0.08 -5.859 1 97.44 102 GLU A CA 1
ATOM 799 C C . GLU A 1 102 ? 12.641 0.151 -7.293 1 97.44 102 GLU A C 1
ATOM 801 O O . GLU A 1 102 ? 13.727 -0.356 -7.594 1 97.44 102 GLU A O 1
ATOM 806 N N . LEU A 1 103 ? 11.805 0.721 -8.156 1 95 103 LEU A N 1
ATOM 807 C CA . LEU A 1 103 ? 12.188 0.983 -9.539 1 95 103 LEU A CA 1
ATOM 808 C C . LEU A 1 103 ? 12.578 2.445 -9.719 1 95 103 LEU A C 1
ATOM 810 O O . LEU A 1 103 ? 11.742 3.338 -9.609 1 95 103 LEU A O 1
ATOM 814 N N . ASP A 1 104 ? 13.859 2.791 -10 1 90.56 104 ASP A N 1
ATOM 815 C CA . ASP A 1 104 ? 14.391 4.141 -10.156 1 90.56 104 ASP A CA 1
ATOM 816 C C . ASP A 1 104 ? 14.359 4.582 -11.617 1 90.56 104 ASP A C 1
ATOM 818 O O . ASP A 1 104 ? 15.398 4.609 -12.281 1 90.56 104 ASP A O 1
ATOM 822 N N . ASP A 1 105 ? 13.242 4.883 -12.023 1 80.56 105 ASP A N 1
ATOM 823 C CA . ASP A 1 105 ? 13.219 5.328 -13.406 1 80.56 105 ASP A CA 1
ATOM 824 C C . ASP A 1 105 ? 13.797 6.738 -13.547 1 80.56 105 ASP A C 1
ATOM 826 O O . ASP A 1 105 ? 14.406 7.254 -12.609 1 80.56 105 ASP A O 1
ATOM 830 N N . SER A 1 106 ? 13.719 7.312 -14.719 1 76.5 106 SER A N 1
ATOM 831 C CA . SER A 1 106 ? 14.367 8.586 -15.031 1 76.5 106 SER A CA 1
ATOM 832 C C . SER A 1 106 ? 13.828 9.711 -14.156 1 76.5 106 SER A C 1
ATOM 834 O O . SER A 1 106 ? 14.508 10.719 -13.938 1 76.5 106 SER A O 1
ATOM 836 N N . SER A 1 107 ? 12.633 9.508 -13.633 1 72.12 107 SER A N 1
ATOM 837 C CA . SER A 1 107 ? 12.039 10.539 -12.789 1 72.12 107 SER A CA 1
ATOM 838 C C . SER A 1 107 ? 12.789 10.672 -11.469 1 72.12 107 SER A C 1
ATOM 840 O O . SER A 1 107 ? 12.625 11.656 -10.75 1 72.12 107 SER A O 1
ATOM 842 N N . HIS A 1 108 ? 13.641 9.711 -11.156 1 73.44 108 HIS A N 1
ATOM 843 C CA . HIS A 1 108 ? 14.367 9.711 -9.891 1 73.44 108 HIS A CA 1
ATOM 844 C C . HIS A 1 108 ? 15.672 10.492 -10 1 73.44 108 HIS A C 1
ATOM 846 O O . HIS A 1 108 ? 16.312 10.789 -8.992 1 73.44 108 HIS A O 1
ATOM 852 N N . LYS A 1 109 ? 15.953 10.977 -11.156 1 74.88 109 LYS A N 1
ATOM 853 C CA . LYS A 1 109 ? 17.156 11.781 -11.297 1 74.88 109 LYS A CA 1
ATOM 854 C C . LYS A 1 109 ? 17.047 13.078 -10.492 1 74.88 109 LYS A C 1
ATOM 856 O O . LYS A 1 109 ? 16.062 13.797 -10.594 1 74.88 109 LYS A O 1
ATOM 861 N N . GLY A 1 110 ? 18.016 13.359 -9.656 1 78.38 110 GLY A N 1
ATOM 862 C CA . GLY A 1 110 ? 18.047 14.547 -8.82 1 78.38 110 GLY A CA 1
ATOM 863 C C . GLY A 1 110 ? 17.375 14.344 -7.473 1 78.38 110 GLY A C 1
ATOM 864 O O . GLY A 1 110 ? 17.391 15.242 -6.629 1 78.38 110 GLY A O 1
ATOM 865 N N . LYS A 1 111 ? 16.797 13.141 -7.289 1 81.94 111 LYS A N 1
ATOM 866 C CA . LYS A 1 111 ? 16.109 12.852 -6.031 1 81.94 111 LYS A CA 1
ATOM 867 C C . LYS A 1 111 ? 16.969 11.961 -5.129 1 81.94 111 LYS A C 1
ATOM 869 O O . LYS A 1 111 ? 16.438 11.227 -4.293 1 81.94 111 LYS A O 1
ATOM 874 N N . GLU A 1 112 ? 18.219 12.039 -5.254 1 83.12 112 GLU A N 1
ATOM 875 C CA . GLU A 1 112 ? 19.141 11.148 -4.547 1 83.12 112 GLU A CA 1
ATOM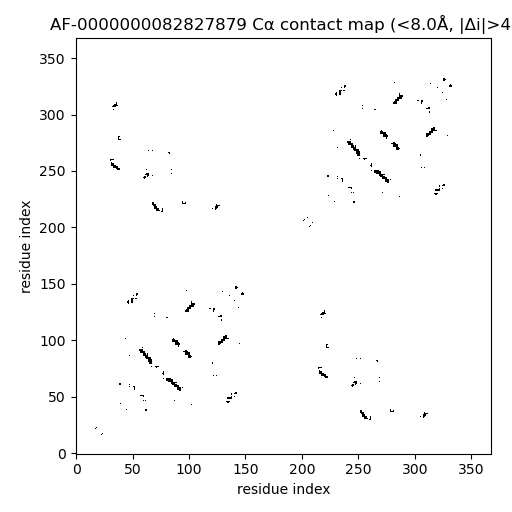 876 C C . GLU A 1 112 ? 19.016 11.328 -3.035 1 83.12 112 GLU A C 1
ATOM 878 O O . GLU A 1 112 ? 19.047 10.344 -2.291 1 83.12 112 GLU A O 1
ATOM 883 N N . HIS A 1 113 ? 18.938 12.523 -2.68 1 83.56 113 HIS A N 1
ATOM 884 C CA . HIS A 1 113 ? 18.844 12.781 -1.248 1 83.56 113 HIS A CA 1
ATOM 885 C C . HIS A 1 113 ? 17.531 12.227 -0.683 1 83.56 113 HIS A C 1
ATOM 887 O O . HIS A 1 113 ? 17.531 11.586 0.372 1 83.56 113 HIS A O 1
ATOM 893 N N . THR A 1 114 ? 16.484 12.398 -1.395 1 88.12 114 THR A N 1
ATOM 894 C CA . THR A 1 114 ? 15.18 11.875 -0.983 1 88.12 114 THR A CA 1
ATOM 895 C C . THR A 1 114 ? 15.195 10.352 -0.956 1 88.12 114 THR A C 1
ATOM 897 O O . THR A 1 114 ? 14.672 9.734 -0.024 1 88.12 114 THR A O 1
ATOM 900 N N . ASP A 1 115 ? 15.852 9.789 -1.943 1 89.69 115 ASP A N 1
ATOM 901 C CA . ASP A 1 115 ? 15.953 8.336 -2.006 1 89.69 115 ASP A CA 1
ATOM 902 C C . ASP A 1 115 ? 16.781 7.793 -0.839 1 89.69 115 ASP A C 1
ATOM 904 O O . ASP A 1 115 ? 16.422 6.77 -0.25 1 89.69 115 ASP A O 1
ATOM 908 N N . ALA A 1 116 ? 17.797 8.492 -0.52 1 90.75 116 ALA A N 1
ATOM 909 C CA . ALA A 1 116 ? 18.641 8.078 0.597 1 90.75 116 ALA A CA 1
ATOM 910 C C . ALA A 1 116 ? 17.875 8.141 1.916 1 90.75 116 ALA A C 1
ATOM 912 O O . ALA A 1 116 ? 18.016 7.25 2.762 1 90.75 116 ALA A O 1
ATOM 913 N N . GLU A 1 117 ? 17.125 9.125 2.111 1 93.81 117 GLU A N 1
ATOM 914 C CA . GLU A 1 117 ? 16.312 9.258 3.314 1 93.81 117 GLU A CA 1
ATOM 915 C C . GLU A 1 117 ? 15.281 8.133 3.406 1 93.81 117 GLU A C 1
ATOM 917 O O . GLU A 1 117 ? 15.078 7.562 4.477 1 93.81 117 GLU A O 1
ATOM 922 N N . ARG A 1 118 ? 14.711 7.871 2.295 1 95.75 118 ARG A N 1
ATOM 923 C CA . ARG A 1 118 ? 13.719 6.793 2.252 1 95.75 118 ARG A CA 1
ATOM 924 C C . ARG A 1 118 ? 14.359 5.453 2.602 1 95.75 118 ARG A C 1
ATOM 926 O O . ARG A 1 118 ? 13.82 4.695 3.408 1 95.75 118 ARG A O 1
ATOM 933 N N . ASP A 1 119 ? 15.508 5.238 2.029 1 96.38 119 ASP A N 1
ATOM 934 C CA . ASP A 1 119 ? 16.219 3.99 2.293 1 96.38 119 ASP A CA 1
ATOM 935 C C . ASP A 1 119 ? 16.609 3.877 3.768 1 96.38 119 ASP A C 1
ATOM 937 O O . ASP A 1 119 ? 16.531 2.795 4.352 1 96.38 119 ASP A O 1
ATOM 941 N N . ALA A 1 120 ? 17 4.945 4.309 1 96.81 120 ALA A N 1
ATOM 942 C CA . ALA A 1 120 ? 17.391 4.957 5.715 1 96.81 120 ALA A CA 1
ATOM 943 C C . ALA A 1 120 ? 16.219 4.57 6.617 1 96.81 120 ALA A C 1
ATOM 945 O O . ALA A 1 120 ? 16.406 3.842 7.598 1 96.81 120 ALA A O 1
ATOM 946 N N . LEU A 1 121 ? 15.039 5.027 6.352 1 97.94 121 LEU A N 1
ATOM 947 C CA . LEU A 1 121 ? 13.852 4.668 7.113 1 97.94 121 LEU A CA 1
ATOM 948 C C . LEU A 1 121 ? 13.5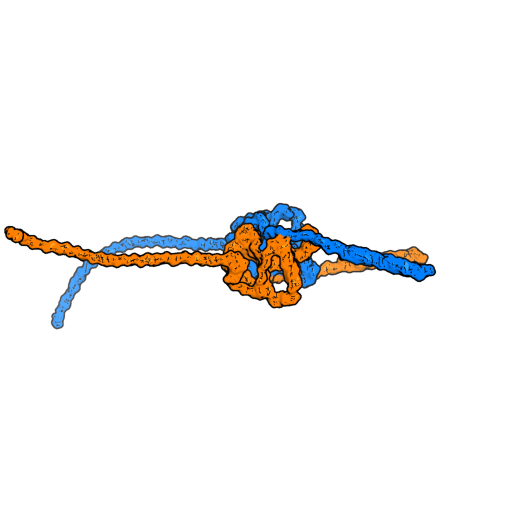86 3.168 7.031 1 97.94 121 LEU A C 1
ATOM 950 O O . LEU A 1 121 ? 13.32 2.525 8.047 1 97.94 121 LEU A O 1
ATOM 954 N N . ILE A 1 122 ? 13.664 2.611 5.812 1 98.62 122 ILE A N 1
ATOM 955 C CA . ILE A 1 122 ? 13.398 1.196 5.582 1 98.62 122 ILE A CA 1
ATOM 956 C C . ILE A 1 122 ? 14.438 0.351 6.32 1 98.62 122 ILE A C 1
ATOM 958 O O . ILE A 1 122 ? 14.094 -0.636 6.973 1 98.62 122 ILE A O 1
ATOM 962 N N . ASN A 1 123 ? 15.672 0.81 6.262 1 98.31 123 ASN A N 1
ATOM 963 C CA . ASN A 1 123 ? 16.75 0.103 6.957 1 98.31 123 ASN A CA 1
ATOM 964 C C . ASN A 1 123 ? 16.562 0.158 8.469 1 98.31 123 ASN A C 1
ATOM 966 O O . ASN A 1 123 ? 16.781 -0.837 9.164 1 98.31 123 ASN A O 1
ATOM 970 N N . GLU A 1 124 ? 16.203 1.289 8.898 1 97.94 124 GLU A N 1
ATOM 971 C CA . GLU A 1 124 ? 15.945 1.425 10.328 1 97.94 124 GLU A CA 1
ATOM 972 C C . GLU A 1 124 ? 14.82 0.501 10.781 1 97.94 124 GLU A C 1
ATOM 974 O O . GLU A 1 124 ? 14.844 -0.021 11.898 1 97.94 124 GLU A O 1
ATOM 979 N N . ALA A 1 125 ? 13.844 0.221 9.945 1 98.5 125 ALA A N 1
ATOM 980 C CA . ALA A 1 125 ? 12.727 -0.673 10.227 1 98.5 125 ALA A CA 1
ATOM 981 C C . ALA A 1 125 ? 13.164 -2.133 10.18 1 98.5 125 ALA A C 1
ATOM 983 O O . ALA A 1 125 ? 12.391 -3.031 10.523 1 98.5 125 ALA A O 1
ATOM 984 N N . GLY A 1 126 ? 14.359 -2.406 9.625 1 98.31 126 GLY A N 1
ATOM 985 C CA . GLY A 1 126 ? 14.922 -3.748 9.633 1 98.31 126 GLY A CA 1
ATOM 986 C C . GLY A 1 126 ? 14.758 -4.477 8.312 1 98.31 126 GLY A C 1
ATOM 987 O O . GLY A 1 126 ? 14.859 -5.703 8.258 1 98.31 126 GLY A O 1
ATOM 988 N N . PHE A 1 127 ? 14.484 -3.703 7.238 1 98.75 127 PHE A N 1
ATOM 989 C CA . PHE A 1 127 ? 14.219 -4.363 5.969 1 98.75 127 PHE A CA 1
ATOM 990 C C . PHE A 1 127 ? 15.266 -3.982 4.93 1 98.75 127 PHE A C 1
ATOM 992 O O . PHE A 1 127 ? 15.875 -2.916 5.023 1 98.75 127 PHE A O 1
ATOM 999 N N . LYS A 1 128 ? 15.414 -4.883 4 1 97.81 128 LYS A N 1
ATOM 1000 C CA . LYS A 1 128 ? 16.344 -4.699 2.889 1 97.81 128 LYS A CA 1
ATOM 1001 C C . LYS A 1 128 ? 15.664 -3.988 1.72 1 97.81 128 LYS A C 1
ATOM 1003 O O . LYS A 1 128 ? 14.508 -4.266 1.403 1 97.81 128 LYS A O 1
ATOM 1008 N N . VAL A 1 129 ? 16.469 -3.09 1.071 1 98.25 129 VAL A N 1
ATOM 1009 C CA . VAL A 1 129 ? 15.984 -2.42 -0.127 1 98.25 129 VAL A CA 1
ATOM 1010 C C . VAL A 1 129 ? 16.766 -2.895 -1.347 1 98.25 129 VAL A C 1
ATOM 1012 O O . VAL A 1 129 ? 18 -2.971 -1.31 1 98.25 129 VAL A O 1
ATOM 1015 N N . ILE A 1 130 ? 16.062 -3.295 -2.369 1 98.12 130 ILE A N 1
ATOM 1016 C CA . ILE A 1 130 ? 16.641 -3.619 -3.666 1 98.12 130 ILE A CA 1
ATOM 1017 C C . ILE A 1 130 ? 16.141 -2.635 -4.719 1 98.12 130 ILE A C 1
ATOM 1019 O O . ILE A 1 130 ? 14.922 -2.449 -4.871 1 98.12 130 ILE A O 1
ATOM 1023 N N . ARG A 1 131 ? 17.078 -1.989 -5.441 1 96.56 131 ARG A N 1
ATOM 1024 C CA . ARG A 1 131 ? 16.703 -0.999 -6.445 1 96.56 131 ARG A CA 1
ATOM 1025 C C . ARG A 1 131 ? 17.094 -1.464 -7.844 1 96.56 131 ARG A C 1
ATOM 1027 O O . ARG A 1 131 ? 18.188 -2.016 -8.039 1 96.56 131 ARG A O 1
ATOM 1034 N N . TYR A 1 132 ? 16.156 -1.281 -8.758 1 96.81 132 TYR A N 1
ATOM 1035 C CA . TYR A 1 132 ? 16.438 -1.524 -10.172 1 96.81 132 TYR A CA 1
ATOM 1036 C C . TYR A 1 132 ? 16.234 -0.255 -10.992 1 96.81 132 TYR A C 1
ATOM 1038 O O . TYR A 1 132 ? 15.297 0.504 -10.758 1 96.81 132 TYR A O 1
ATOM 1046 N N . LYS A 1 133 ? 17.031 0.033 -11.93 1 93.69 133 LYS A N 1
ATOM 1047 C CA . LYS A 1 133 ? 16.875 1.167 -12.836 1 93.69 133 LYS A CA 1
ATOM 1048 C C . LYS A 1 133 ? 15.891 0.839 -13.969 1 93.69 133 LYS A C 1
ATOM 1050 O O . LYS A 1 133 ? 15.352 1.742 -14.602 1 93.69 133 LYS A O 1
ATOM 1055 N N . ARG A 1 134 ? 15.82 -0.415 -14.258 1 95.38 134 ARG A N 1
ATOM 1056 C CA . ARG A 1 134 ? 14.875 -0.991 -15.211 1 95.38 134 ARG A CA 1
ATOM 1057 C C . ARG A 1 134 ? 14.453 -2.393 -14.781 1 95.38 134 ARG A C 1
ATOM 1059 O O . ARG A 1 134 ? 15.023 -2.961 -13.844 1 95.38 134 ARG A O 1
ATOM 1066 N N . THR A 1 135 ? 13.5 -2.918 -15.469 1 97.75 135 THR A N 1
ATOM 1067 C CA . THR A 1 135 ? 13.062 -4.273 -15.148 1 97.75 135 THR A CA 1
ATOM 1068 C C . THR A 1 135 ? 14.234 -5.246 -15.211 1 97.75 135 THR A C 1
ATOM 1070 O O . THR A 1 135 ? 14.898 -5.355 -16.25 1 97.75 135 THR A O 1
ATOM 1073 N N . PRO A 1 136 ? 14.5 -5.953 -14.141 1 97.88 136 PRO A N 1
ATOM 1074 C CA . PRO A 1 136 ? 15.641 -6.879 -14.109 1 97.88 136 PRO A CA 1
ATOM 1075 C C . PRO A 1 136 ? 15.359 -8.18 -14.859 1 97.88 136 PRO A C 1
ATOM 1077 O O . PRO A 1 136 ? 14.203 -8.547 -15.047 1 97.88 136 PRO A O 1
ATOM 1080 N N . GLU A 1 137 ? 16.469 -8.812 -15.195 1 97.69 137 GLU A N 1
ATOM 1081 C CA . GLU A 1 137 ? 16.359 -10.172 -15.719 1 97.69 137 GLU A CA 1
ATOM 1082 C C . GLU A 1 137 ? 16.188 -11.188 -14.594 1 97.69 137 GLU A C 1
ATOM 1084 O O . GLU A 1 137 ? 16.547 -10.914 -13.445 1 97.69 137 GLU A O 1
ATOM 1089 N N . THR A 1 138 ? 15.672 -12.328 -14.992 1 97.81 138 THR A N 1
ATOM 1090 C CA . THR A 1 138 ? 15.391 -13.383 -14.023 1 97.81 138 THR A CA 1
ATOM 1091 C C . THR A 1 138 ? 16.641 -13.734 -13.227 1 97.81 138 THR A C 1
ATOM 1093 O O . THR A 1 138 ? 16.578 -13.914 -12.008 1 97.81 138 THR A O 1
ATOM 1096 N N . GLU A 1 139 ? 17.766 -13.828 -13.922 1 97.12 139 GLU A N 1
ATOM 1097 C CA . GLU A 1 139 ? 19.031 -14.211 -13.281 1 97.12 139 GLU A CA 1
ATOM 1098 C C . GLU A 1 139 ? 19.422 -13.203 -12.203 1 97.12 139 GLU A C 1
ATOM 1100 O O . GLU A 1 139 ? 19.859 -13.586 -11.117 1 97.12 139 GLU A O 1
ATOM 1105 N N . GLN A 1 140 ? 19.234 -11.945 -12.492 1 97.81 140 GLN A N 1
ATOM 1106 C CA . GLN A 1 140 ? 19.562 -10.898 -11.516 1 97.81 140 GLN A CA 1
ATOM 1107 C C . GLN A 1 140 ? 18.641 -10.984 -10.305 1 97.81 140 GLN A C 1
ATOM 1109 O O . GLN A 1 140 ? 19.078 -10.805 -9.172 1 97.81 140 GLN A O 1
ATOM 1114 N N . VAL A 1 141 ? 17.312 -11.203 -10.508 1 98.62 141 VAL A N 1
ATOM 1115 C CA . VAL A 1 141 ? 16.359 -11.352 -9.414 1 98.62 141 VAL A CA 1
ATOM 1116 C C . VAL A 1 141 ? 16.781 -12.531 -8.531 1 98.62 141 VAL A C 1
ATOM 1118 O O . VAL A 1 141 ? 16.781 -12.414 -7.305 1 98.62 141 VAL A O 1
ATOM 1121 N N . HIS A 1 142 ? 17.141 -13.609 -9.18 1 97.94 142 HIS A N 1
ATOM 1122 C CA . HIS A 1 142 ? 17.547 -14.789 -8.422 1 97.94 142 HIS A CA 1
ATOM 1123 C C . HIS A 1 142 ? 18.766 -14.5 -7.566 1 97.94 142 HIS A C 1
ATOM 1125 O O . HIS A 1 142 ? 18.828 -14.914 -6.402 1 97.94 142 HIS A O 1
ATOM 1131 N N . LEU A 1 143 ? 19.703 -13.812 -8.125 1 97.19 143 LEU A N 1
ATOM 1132 C CA . LEU A 1 143 ? 20.906 -13.438 -7.391 1 97.19 143 LEU A CA 1
ATOM 1133 C C . LEU A 1 143 ? 20.562 -12.547 -6.203 1 97.19 143 LEU A C 1
ATOM 1135 O O . LEU A 1 143 ? 21.031 -12.789 -5.086 1 97.19 143 LEU A O 1
ATOM 1139 N N . ASP A 1 144 ? 19.703 -11.578 -6.438 1 98 144 ASP A N 1
ATOM 1140 C CA . ASP A 1 144 ? 19.359 -10.594 -5.414 1 98 144 ASP A CA 1
ATOM 1141 C C . ASP A 1 144 ? 18.578 -11.234 -4.277 1 98 144 ASP A C 1
ATOM 1143 O O . ASP A 1 144 ? 18.641 -10.781 -3.133 1 98 144 ASP A O 1
ATOM 1147 N N . PHE A 1 145 ? 17.859 -12.305 -4.57 1 97.94 145 PHE A N 1
ATOM 1148 C CA . PHE A 1 145 ? 17 -12.93 -3.572 1 97.94 145 PHE A CA 1
ATOM 1149 C C . PHE A 1 145 ? 17.578 -14.258 -3.105 1 97.94 145 PHE A C 1
ATOM 1151 O O . PHE A 1 145 ? 16.906 -15.016 -2.406 1 97.94 145 PHE A O 1
ATOM 1158 N N . GLY A 1 146 ? 18.812 -14.547 -3.488 1 94.44 146 GLY A N 1
ATOM 1159 C CA . GLY A 1 146 ? 19.547 -15.703 -2.996 1 94.44 146 GLY A CA 1
ATOM 1160 C C . GLY A 1 146 ? 18.984 -17.031 -3.475 1 94.44 146 GLY A C 1
ATOM 1161 O O . GLY A 1 146 ? 18.953 -18 -2.725 1 94.44 146 GLY A O 1
ATOM 1162 N N . ILE A 1 147 ? 18.391 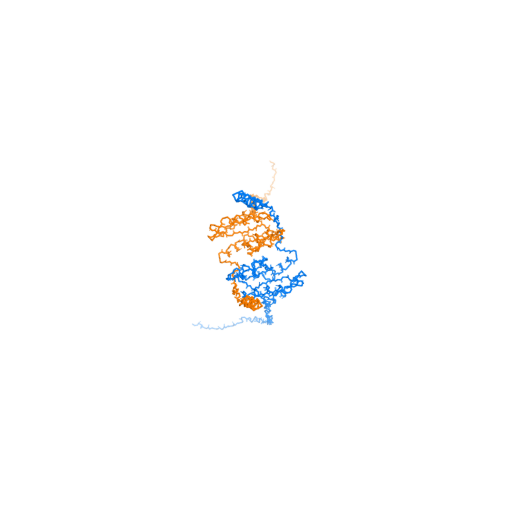-16.953 -4.57 1 87.19 147 ILE A N 1
ATOM 1163 C CA . ILE A 1 147 ? 17.844 -18.188 -5.145 1 87.19 147 ILE A CA 1
ATOM 1164 C C . ILE A 1 147 ? 18.906 -18.859 -6.02 1 87.19 147 ILE A C 1
ATOM 1166 O O . ILE A 1 147 ? 19.469 -18.219 -6.922 1 87.19 147 ILE A O 1
ATOM 1170 N N . THR A 1 148 ? 19.594 -19.844 -5.453 1 76.69 148 THR A N 1
ATOM 1171 C CA . THR A 1 148 ? 20.609 -20.578 -6.191 1 76.69 148 THR A CA 1
ATOM 1172 C C . THR A 1 148 ? 19.984 -21.656 -7.062 1 76.69 148 THR A C 1
ATOM 1174 O O . THR A 1 148 ? 19.078 -22.375 -6.621 1 76.69 148 THR A O 1
ATOM 1177 N N . ASN A 1 149 ? 19.859 -21.344 -8.242 1 58.84 149 ASN A N 1
ATOM 1178 C CA . ASN A 1 149 ? 19.5 -22.453 -9.125 1 58.84 149 ASN A CA 1
ATOM 1179 C C . ASN A 1 149 ? 20.359 -23.688 -8.852 1 58.84 149 ASN A C 1
ATOM 1181 O O . ASN A 1 149 ? 21.562 -23.703 -9.117 1 58.84 149 ASN A O 1
ATOM 1185 N N . ILE A 1 150 ? 20.234 -24.188 -7.676 1 48.84 150 ILE A N 1
ATOM 1186 C CA . ILE A 1 150 ? 20.984 -25.438 -7.613 1 48.84 150 ILE A CA 1
ATOM 1187 C C . ILE A 1 150 ? 20.516 -26.359 -8.742 1 48.84 150 ILE A C 1
ATOM 1189 O O . ILE A 1 150 ? 19.391 -26.859 -8.727 1 48.84 150 ILE A O 1
ATOM 1193 N N . SER A 1 151 ? 20.594 -25.891 -9.867 1 46 151 SER A N 1
ATOM 1194 C CA . SER A 1 151 ? 20.562 -26.984 -10.836 1 46 151 SER A CA 1
ATOM 1195 C C . SER A 1 151 ? 21.234 -28.234 -10.281 1 46 151 SER A C 1
ATOM 1197 O O . SER A 1 151 ? 22.453 -28.25 -10.086 1 46 151 SER A O 1
ATOM 1199 N N . THR A 1 152 ? 20.594 -28.781 -9.242 1 43.62 152 THR A N 1
ATOM 1200 C CA . THR A 1 152 ? 21.125 -30.094 -8.906 1 43.62 152 THR A CA 1
ATOM 1201 C C . THR A 1 152 ? 21.531 -30.859 -10.164 1 43.62 152 THR A C 1
ATOM 1203 O O . THR A 1 152 ? 20.672 -31.297 -10.93 1 43.62 152 THR A O 1
ATOM 1206 N N . THR A 1 153 ? 22.391 -30.281 -10.844 1 45.25 153 THR A N 1
ATOM 1207 C CA . THR A 1 153 ? 23.031 -31.188 -11.805 1 45.25 153 THR A CA 1
ATOM 1208 C C . THR A 1 153 ? 23.266 -32.562 -11.18 1 45.25 153 THR A C 1
ATOM 1210 O O . THR A 1 153 ? 24.047 -32.688 -10.242 1 45.25 153 THR A O 1
ATOM 1213 N N . LEU A 1 154 ? 22.172 -33.281 -10.859 1 48.41 154 LEU A N 1
ATOM 1214 C CA . LEU A 1 154 ? 22.422 -34.656 -10.523 1 48.41 154 LEU A CA 1
ATOM 1215 C C . LEU A 1 154 ? 23.578 -35.219 -11.336 1 48.41 154 LEU A C 1
ATOM 1217 O O . LEU A 1 154 ? 23.688 -35 -12.539 1 48.41 154 LEU A O 1
ATOM 1221 N N . PRO A 1 155 ? 24.672 -35.406 -10.688 1 51.38 155 PRO A N 1
ATOM 1222 C CA . PRO A 1 155 ? 25.781 -36 -11.445 1 51.38 155 PRO A CA 1
ATOM 1223 C C . PRO A 1 155 ? 25.328 -37.031 -12.461 1 51.38 155 PRO A C 1
ATOM 1225 O O . PRO A 1 155 ? 24.312 -37.688 -12.25 1 51.38 155 PRO A O 1
ATOM 1228 N N . PRO A 1 156 ? 25.594 -36.875 -13.664 1 50.38 156 PRO A N 1
ATOM 1229 C CA . PRO A 1 156 ? 25.203 -37.938 -14.625 1 50.38 156 PRO A CA 1
ATOM 1230 C C . PRO A 1 156 ? 25.375 -39.344 -14.062 1 50.38 156 PRO A C 1
ATOM 1232 O O . PRO A 1 156 ? 26.359 -39.625 -13.375 1 50.38 156 PRO A O 1
ATOM 1235 N N . ILE A 1 157 ? 24.359 -39.969 -13.641 1 50.94 157 ILE A N 1
ATOM 1236 C CA . ILE A 1 157 ? 24.484 -41.375 -13.25 1 50.94 157 ILE A CA 1
ATOM 1237 C C . ILE A 1 157 ? 25.438 -42.094 -14.203 1 50.94 157 ILE A C 1
ATOM 1239 O O . ILE A 1 157 ? 25.281 -42.031 -15.422 1 50.94 157 ILE A O 1
ATOM 1243 N N . PRO A 1 158 ? 26.641 -42.344 -13.734 1 47.72 158 PRO A N 1
ATOM 1244 C CA . PRO A 1 158 ? 27.547 -43.062 -14.617 1 47.72 158 PRO A CA 1
ATOM 1245 C C . PRO A 1 158 ? 26.875 -44.188 -15.391 1 47.72 158 PRO A C 1
ATOM 1247 O O . PRO A 1 158 ? 26.078 -44.938 -14.82 1 47.72 158 PRO A O 1
ATOM 1250 N N . GLU A 1 159 ? 26.562 -44 -16.609 1 48.06 159 GLU A N 1
ATOM 1251 C CA . GLU A 1 159 ? 26.062 -45.062 -17.453 1 48.06 159 GLU A CA 1
ATOM 1252 C C . GLU A 1 159 ? 26.812 -46.375 -17.203 1 48.06 159 GLU A C 1
ATOM 1254 O O . GLU A 1 159 ? 28.016 -46.438 -17.406 1 48.06 159 GLU A O 1
ATOM 1259 N N . THR A 1 160 ? 26.547 -47.031 -16.125 1 42.62 160 THR A N 1
ATOM 1260 C CA . THR A 1 160 ? 27.109 -48.375 -15.984 1 42.62 160 THR A CA 1
ATOM 1261 C C . THR A 1 160 ? 26.969 -49.156 -17.281 1 42.62 160 THR A C 1
ATOM 1263 O O . THR A 1 160 ? 25.859 -49.375 -17.781 1 42.62 160 THR A O 1
ATOM 1266 N N . LYS A 1 161 ? 27.984 -49.156 -18.125 1 42 161 LYS A N 1
ATOM 1267 C CA . LYS A 1 161 ? 28.109 -50.062 -19.25 1 42 161 LYS A CA 1
ATOM 1268 C C . LYS A 1 161 ? 27.766 -51.5 -18.828 1 42 161 LYS A C 1
ATOM 1270 O O . LYS A 1 161 ? 28.5 -52.125 -18.062 1 42 161 LYS A O 1
ATOM 1275 N N . THR A 1 162 ? 26.547 -51.844 -18.531 1 37.09 162 THR A N 1
ATOM 1276 C CA . THR A 1 162 ? 26.188 -53.25 -18.375 1 37.09 162 THR A CA 1
ATOM 1277 C C . THR A 1 162 ? 26.703 -54.062 -19.562 1 37.09 162 THR A C 1
ATOM 1279 O O . THR A 1 162 ? 26.281 -53.875 -20.703 1 37.09 162 THR A O 1
ATOM 1282 N N . LYS A 1 163 ? 28.031 -54.406 -19.516 1 38.97 163 LYS A N 1
ATOM 1283 C CA . LYS A 1 163 ? 28.531 -55.469 -20.375 1 38.97 163 LYS A CA 1
ATOM 1284 C C . LYS A 1 163 ? 27.578 -56.656 -20.391 1 38.97 163 LYS A C 1
ATOM 1286 O O . LYS A 1 163 ? 27.359 -57.281 -19.359 1 38.97 163 LYS A O 1
ATOM 1291 N N . PHE A 1 164 ? 26.531 -56.688 -21.25 1 34.94 164 PHE A N 1
ATOM 1292 C CA . PHE A 1 164 ? 25.734 -57.844 -21.562 1 34.94 164 PHE A CA 1
ATOM 1293 C C . PHE A 1 164 ? 26.625 -59.062 -21.844 1 34.94 164 PHE A C 1
ATOM 1295 O O . PHE A 1 164 ? 27.344 -59.094 -22.844 1 34.94 164 PHE A O 1
ATOM 1302 N N . VAL A 1 165 ? 27.391 -59.562 -20.859 1 38.06 165 VAL A N 1
ATOM 1303 C CA . VAL A 1 165 ? 28.016 -60.875 -21.016 1 38.06 165 VAL A CA 1
ATOM 1304 C C . VAL A 1 165 ? 26.984 -61.875 -21.609 1 38.06 165 VAL A C 1
ATOM 1306 O O . VAL A 1 165 ? 25.891 -62 -21.078 1 38.06 165 VAL A O 1
ATOM 1309 N N . SER A 1 166 ? 26.953 -61.969 -22.938 1 37.16 166 SER A N 1
ATOM 1310 C CA . SER A 1 166 ? 26.297 -63.031 -23.656 1 37.16 166 SER A CA 1
ATOM 1311 C C . SER A 1 166 ? 26.656 -64.438 -23.078 1 37.16 166 SER A C 1
ATOM 1313 O O . SER A 1 166 ? 27.766 -64.875 -23.266 1 37.16 166 SER A O 1
ATOM 1315 N N . ASP A 1 167 ? 26.406 -64.625 -21.75 1 36.06 167 ASP A N 1
ATOM 1316 C CA . ASP A 1 167 ? 26.578 -66 -21.188 1 36.06 167 ASP A CA 1
ATOM 1317 C C . ASP A 1 167 ? 25.984 -67.062 -22.109 1 36.06 167 ASP A C 1
ATOM 1319 O O . ASP A 1 167 ? 24.812 -67 -22.484 1 36.06 167 ASP A O 1
ATOM 1323 N N . SER A 1 168 ? 26.812 -67.688 -22.984 1 41.69 168 SER A N 1
ATOM 1324 C CA . SER A 1 168 ? 26.641 -68.875 -23.75 1 41.69 168 SER A CA 1
ATOM 1325 C C . SER A 1 168 ? 26.031 -70 -22.891 1 41.69 168 SER A C 1
ATOM 1327 O O . SER A 1 168 ? 26.656 -70.438 -21.922 1 41.69 168 SER A O 1
ATOM 1329 N N . ILE A 1 169 ? 24.719 -69.938 -22.562 1 37.47 169 ILE A N 1
ATOM 1330 C CA . ILE A 1 169 ? 23.953 -71.062 -21.969 1 37.47 169 ILE A CA 1
ATOM 1331 C C . ILE A 1 169 ? 24.266 -72.375 -22.703 1 37.47 169 ILE A C 1
ATOM 1333 O O . ILE A 1 169 ? 23.953 -72.5 -23.891 1 37.47 169 ILE A O 1
ATOM 1337 N N . ILE A 1 170 ? 25.406 -73 -22.516 1 34.59 170 ILE A N 1
ATOM 1338 C CA . ILE A 1 170 ? 25.703 -74.375 -22.891 1 34.59 170 ILE A CA 1
ATOM 1339 C C . ILE A 1 170 ? 24.656 -75.312 -22.281 1 34.59 170 ILE A C 1
ATOM 1341 O O . ILE A 1 170 ? 24.484 -75.312 -21.062 1 34.59 170 ILE A O 1
ATOM 1345 N N . VAL A 1 171 ? 23.578 -75.625 -23.016 1 32.5 171 VAL A N 1
ATOM 1346 C CA . VAL A 1 171 ? 22.547 -76.625 -22.859 1 32.5 171 VAL A CA 1
ATOM 1347 C C . VAL A 1 171 ? 23.188 -78 -22.547 1 32.5 171 VAL A C 1
ATOM 1349 O O . VAL A 1 171 ? 23.781 -78.625 -23.422 1 32.5 171 VAL A O 1
ATOM 1352 N N . GLU A 1 172 ? 24 -78.062 -21.609 1 30.28 172 GLU A N 1
ATOM 1353 C CA . GLU A 1 172 ? 24.453 -79.438 -21.375 1 30.28 172 GLU A CA 1
ATOM 1354 C C . GLU A 1 172 ? 23.281 -80.375 -21.078 1 30.28 172 GLU A C 1
ATOM 1356 O O . GLU A 1 172 ? 22.438 -80.062 -20.234 1 30.28 172 GLU A O 1
ATOM 1361 N N . ARG A 1 173 ? 22.875 -81.125 -22.156 1 29.11 173 ARG A N 1
ATOM 1362 C CA . ARG A 1 173 ? 22.062 -82.312 -22.188 1 29.11 173 ARG A CA 1
ATOM 1363 C C . ARG A 1 173 ? 22.312 -83.188 -20.953 1 29.11 173 ARG A C 1
ATOM 1365 O O . ARG A 1 173 ? 23.453 -83.312 -20.484 1 29.11 173 ARG A O 1
ATOM 1372 N N . ASP A 1 174 ? 21.156 -83.5 -20.266 1 29.11 174 ASP A N 1
ATOM 1373 C CA . ASP A 1 174 ? 20.797 -84.312 -19.156 1 29.11 174 ASP A CA 1
ATOM 1374 C C . ASP A 1 174 ? 21.453 -85.688 -19.281 1 29.11 174 ASP A C 1
ATOM 1376 O O . ASP A 1 174 ? 21.047 -86.688 -18.625 1 29.11 174 ASP A O 1
ATOM 1380 N N . ASP A 1 175 ? 22.688 -85.75 -19.656 1 30.25 175 ASP A N 1
ATOM 1381 C CA . ASP A 1 175 ? 22.984 -87.188 -19.859 1 30.25 175 ASP A CA 1
ATOM 1382 C C . ASP A 1 175 ? 22.922 -87.938 -18.531 1 30.25 175 ASP A C 1
ATOM 1384 O O . ASP A 1 175 ? 23.062 -89.188 -18.516 1 30.25 175 ASP A O 1
ATOM 1388 N N . LEU A 1 176 ? 22.703 -87.312 -17.297 1 29.53 176 LEU A N 1
ATOM 1389 C CA . LEU A 1 176 ? 23.281 -88.188 -16.266 1 29.53 176 LEU A CA 1
ATOM 1390 C C . LEU A 1 176 ? 22.562 -89.5 -16.203 1 29.53 176 LEU A C 1
ATOM 1392 O O . LEU A 1 176 ? 21.344 -89.562 -16.016 1 29.53 176 LEU A O 1
ATOM 1396 N N . SER A 1 177 ? 23.141 -90.562 -16.547 1 30.09 177 SER A N 1
ATOM 1397 C CA . SER A 1 177 ? 23.203 -92.062 -16.562 1 30.09 177 SER A CA 1
ATOM 1398 C C . SER A 1 177 ? 22.969 -92.625 -15.164 1 30.09 177 SER A C 1
ATOM 1400 O O . SER A 1 177 ? 23.062 -93.812 -14.961 1 30.09 177 SER A O 1
ATOM 1402 N N . VAL A 1 178 ? 22.594 -91.812 -14.016 1 28.3 178 VAL A N 1
ATOM 1403 C CA . VAL A 1 178 ? 23.047 -92.625 -12.883 1 28.3 178 VAL A CA 1
ATOM 1404 C C . VAL A 1 178 ? 22.328 -93.938 -12.891 1 28.3 178 VAL A C 1
ATOM 1406 O O . VAL A 1 178 ? 21.156 -94.062 -13.281 1 28.3 178 VAL A O 1
ATOM 1409 N N . GLN A 1 179 ? 23.047 -94.875 -12.438 1 26.89 179 GLN A N 1
ATOM 1410 C CA . GLN A 1 179 ? 23.219 -96.312 -12.219 1 26.89 179 GLN A CA 1
ATOM 1411 C C . GLN A 1 179 ? 22.031 -96.875 -11.438 1 26.89 179 GLN A C 1
ATOM 1413 O O . GLN A 1 179 ? 21.266 -96.125 -10.828 1 26.89 179 GLN A O 1
ATOM 1418 N N . THR A 1 180 ? 22.344 -97.938 -10.867 1 29.88 180 THR A N 1
ATOM 1419 C CA . THR A 1 180 ? 22.172 -99.375 -10.773 1 29.88 180 THR A CA 1
ATOM 1420 C C . THR A 1 180 ? 21.422 -99.75 -9.5 1 29.88 180 THR A C 1
ATOM 1422 O O . THR A 1 180 ? 20.922 -100.875 -9.383 1 29.88 180 THR A O 1
ATOM 1425 N N . PRO A 1 181 ? 21.031 -98.688 -8.477 1 31.77 181 PRO A N 1
ATOM 1426 C CA . PRO A 1 181 ? 21.172 -99.688 -7.422 1 31.77 181 PRO A CA 1
ATOM 1427 C C . PRO A 1 181 ? 20.109 -100.812 -7.52 1 31.77 181 PRO A C 1
ATOM 1429 O O . PRO A 1 181 ? 19.047 -100.562 -8.102 1 31.77 181 PRO A O 1
ATOM 1432 N N . GLU A 1 182 ? 20.469 -102.062 -7.117 1 26.78 182 GLU A N 1
ATOM 1433 C CA . GLU A 1 182 ? 20.094 -103.438 -6.883 1 26.78 182 GLU A CA 1
ATOM 1434 C C . GLU A 1 182 ? 19.047 -103.562 -5.77 1 26.78 182 GLU A C 1
ATOM 1436 O O . GLU A 1 182 ? 19.359 -103.375 -4.598 1 26.78 182 GLU A O 1
ATOM 1441 N N . LEU A 1 183 ? 18.109 -102.812 -5.383 1 18.55 183 LEU A N 1
ATOM 1442 C CA . LEU A 1 183 ? 17.109 -103.438 -4.488 1 18.55 183 LEU A CA 1
ATOM 1443 C C . LEU A 1 183 ? 16.688 -104.812 -5 1 18.55 183 LEU A C 1
ATOM 1445 O O . LEU A 1 183 ? 16.141 -104.875 -6.102 1 18.55 183 LEU A O 1
ATOM 1449 N N . LYS A 1 184 ? 17.453 -105.625 -4.277 1 21.66 184 LYS A N 1
ATOM 1450 C CA . LYS A 1 184 ? 17.234 -106.562 -3.17 1 21.66 184 LYS A CA 1
ATOM 1451 C C . LYS A 1 184 ? 16.297 -105.938 -2.129 1 21.66 184 LYS A C 1
ATOM 1453 O O . LYS A 1 184 ? 16.391 -104.75 -1.82 1 21.66 184 LYS A O 1
ATOM 1458 N N . MET B 1 1 ? 21.859 57.281 31.844 1 63.09 1 MET B N 1
ATOM 1459 C CA . MET B 1 1 ? 21 56.25 32.406 1 63.09 1 MET B CA 1
ATOM 1460 C C . MET B 1 1 ? 20.266 55.5 31.312 1 63.09 1 MET B C 1
ATOM 1462 O O . MET B 1 1 ? 20.094 54.281 31.391 1 63.09 1 MET B O 1
ATOM 1466 N N . SER B 1 2 ? 20.109 56.125 30.141 1 78.62 2 SER B N 1
ATOM 1467 C CA . SER B 1 2 ? 19.328 55.562 29.047 1 78.62 2 SER B CA 1
ATOM 1468 C C . SER B 1 2 ? 20.172 54.594 28.219 1 78.62 2 SER B C 1
ATOM 1470 O O . SER B 1 2 ? 19.672 53.562 27.781 1 78.62 2 SER B O 1
ATOM 1472 N N . MET B 1 3 ? 21.516 54.875 28.156 1 78.06 3 MET B N 1
ATOM 1473 C CA . MET B 1 3 ? 22.406 54.062 27.344 1 78.06 3 MET B CA 1
ATOM 1474 C C . MET B 1 3 ? 22.672 52.719 28.047 1 78.06 3 MET B C 1
ATOM 1476 O O . MET B 1 3 ? 22.719 51.688 27.391 1 78.06 3 MET B O 1
ATOM 1480 N N . LEU B 1 4 ? 22.781 52.719 29.422 1 79.94 4 LEU B N 1
ATOM 1481 C CA . LEU B 1 4 ? 23.031 51.531 30.219 1 79.94 4 LEU B CA 1
ATOM 1482 C C . LEU B 1 4 ? 21.828 50.594 30.203 1 79.94 4 LEU B C 1
ATOM 1484 O O . LEU B 1 4 ? 21.984 49.375 30.125 1 79.94 4 LEU B O 1
ATOM 1488 N N . ILE B 1 5 ? 20.625 51.156 30.172 1 75.31 5 ILE B N 1
ATOM 1489 C CA . ILE B 1 5 ? 19.375 50.406 30.109 1 75.31 5 ILE B CA 1
ATOM 1490 C C . ILE B 1 5 ? 19.25 49.75 28.734 1 75.31 5 ILE B C 1
ATOM 1492 O O . ILE B 1 5 ? 18.812 48.594 28.641 1 75.31 5 ILE B O 1
ATOM 1496 N N . GLY B 1 6 ? 19.75 50.438 27.703 1 76.44 6 GLY B N 1
ATOM 1497 C CA . GLY B 1 6 ? 19.703 49.906 26.359 1 76.44 6 GLY B CA 1
ATOM 1498 C C . GLY B 1 6 ? 20.609 48.719 26.172 1 76.44 6 GLY B C 1
ATOM 1499 O O . GLY B 1 6 ? 20.203 47.719 25.562 1 76.44 6 GLY B O 1
ATOM 1500 N N . ILE B 1 7 ? 21.812 48.844 26.719 1 79.94 7 ILE B N 1
ATOM 1501 C CA . ILE B 1 7 ? 22.781 47.75 26.625 1 79.94 7 ILE B CA 1
ATOM 1502 C C . ILE B 1 7 ? 22.281 46.531 27.438 1 79.94 7 ILE B C 1
ATOM 1504 O O . ILE B 1 7 ? 22.375 45.406 26.984 1 79.94 7 ILE B O 1
ATOM 1508 N N . PHE B 1 8 ? 21.625 46.844 28.547 1 80.94 8 PHE B N 1
ATOM 1509 C CA . PHE B 1 8 ? 21.078 45.812 29.406 1 80.94 8 PHE B CA 1
ATOM 1510 C C . PHE B 1 8 ? 19.938 45.062 28.703 1 80.94 8 PHE B C 1
ATOM 1512 O O . PHE B 1 8 ? 19.875 43.844 28.75 1 80.94 8 PHE B O 1
ATOM 1519 N N . LEU B 1 9 ? 19.094 45.781 28.047 1 77.12 9 LEU B N 1
ATOM 1520 C CA . LEU B 1 9 ? 17.984 45.188 27.297 1 77.12 9 LEU B CA 1
ATOM 1521 C C . LEU B 1 9 ? 18.5 44.375 26.125 1 77.12 9 LEU B C 1
ATOM 1523 O O . LEU B 1 9 ? 17.969 43.312 25.828 1 77.12 9 LEU B O 1
ATOM 1527 N N . LEU B 1 10 ? 19.562 44.844 25.484 1 78.62 10 LEU B N 1
ATOM 1528 C CA . LEU B 1 10 ? 20.156 44.156 24.359 1 78.62 10 LEU B CA 1
ATOM 1529 C C . LEU B 1 10 ? 20.781 42.844 24.812 1 78.62 10 LEU B C 1
ATOM 1531 O O . LEU B 1 10 ? 20.656 41.812 24.125 1 78.62 10 LEU B O 1
ATOM 1535 N N . VAL B 1 11 ? 21.406 42.844 25.969 1 80.69 11 VAL B N 1
ATOM 1536 C CA . VAL B 1 11 ? 22.016 41.656 26.531 1 80.69 11 VAL B CA 1
ATOM 1537 C C . VAL B 1 11 ? 20.922 40.656 26.922 1 80.69 11 VAL B C 1
ATOM 1539 O O . VAL B 1 11 ? 21.047 39.438 26.672 1 80.69 11 VAL B O 1
ATOM 1542 N N . ILE B 1 12 ? 19.797 41.062 27.406 1 78.25 12 ILE B N 1
ATOM 1543 C CA . ILE B 1 12 ? 18.688 40.219 27.797 1 78.25 12 ILE B CA 1
ATOM 1544 C C . ILE B 1 12 ? 18.078 39.562 26.547 1 78.25 12 ILE B C 1
ATOM 1546 O O . ILE B 1 12 ? 17.766 38.375 26.531 1 78.25 12 ILE B O 1
ATOM 1550 N N . ILE B 1 13 ? 17.984 40.344 25.516 1 75.88 13 ILE B N 1
ATOM 1551 C CA . ILE B 1 13 ? 17.453 39.875 24.25 1 75.88 13 ILE B CA 1
ATOM 1552 C C . ILE B 1 13 ? 18.422 38.844 23.656 1 75.88 13 ILE B C 1
ATOM 1554 O O . ILE B 1 13 ? 18 37.781 23.188 1 75.88 13 ILE B O 1
ATOM 1558 N N . ALA B 1 14 ? 19.703 39.156 23.703 1 78.19 14 ALA B N 1
ATOM 1559 C CA . ALA B 1 14 ? 20.719 38.25 23.172 1 78.19 14 ALA B CA 1
ATOM 1560 C C . ALA B 1 14 ? 20.734 36.938 23.938 1 78.19 14 ALA B C 1
ATOM 1562 O O . ALA B 1 14 ? 20.797 35.844 23.328 1 78.19 14 ALA B O 1
ATOM 1563 N N . VAL B 1 15 ? 20.547 37 25.203 1 76.62 15 VAL B N 1
ATOM 1564 C CA . VAL B 1 15 ? 20.516 35.812 26.031 1 76.62 15 VAL B CA 1
ATOM 1565 C C . VAL B 1 15 ? 19.234 35.031 25.766 1 76.62 15 VAL B C 1
ATOM 1567 O O . VAL B 1 15 ? 19.25 33.781 25.688 1 76.62 15 VAL B O 1
ATOM 1570 N N . ALA B 1 16 ? 18.141 35.656 25.531 1 71.69 16 ALA B N 1
ATOM 1571 C CA . ALA B 1 16 ? 16.875 35 25.203 1 71.69 16 ALA B CA 1
ATOM 1572 C C . ALA B 1 16 ? 16.953 34.312 23.844 1 71.69 16 ALA B C 1
ATOM 1574 O O . ALA B 1 16 ? 16.5 33.188 23.672 1 71.69 16 ALA B O 1
ATOM 1575 N N . VAL B 1 17 ? 17.531 34.969 22.938 1 70.75 17 VAL B N 1
ATOM 1576 C CA . VAL B 1 17 ? 17.703 34.438 21.609 1 70.75 17 VAL B CA 1
ATOM 1577 C C . VAL B 1 17 ? 18.672 33.25 21.672 1 70.75 17 VAL B C 1
ATOM 1579 O O . VAL B 1 17 ? 18.422 32.188 21.047 1 70.75 17 VAL B O 1
ATOM 1582 N N . MET B 1 18 ? 19.734 33.406 22.375 1 69.94 18 MET B N 1
ATOM 1583 C CA . MET B 1 18 ? 20.688 32.312 22.516 1 69.94 18 MET B CA 1
ATOM 1584 C C . MET B 1 18 ? 20.062 31.109 23.203 1 69.94 18 MET B C 1
ATOM 1586 O O . MET B 1 18 ? 20.328 29.969 22.828 1 69.94 18 MET B O 1
ATOM 1590 N N . ASN B 1 19 ? 19.219 31.344 24.172 1 65.06 19 ASN B N 1
ATOM 1591 C CA . ASN B 1 19 ? 18.5 30.266 24.828 1 65.06 19 ASN B CA 1
ATOM 1592 C C . ASN B 1 19 ? 17.5 29.594 23.891 1 65.06 19 ASN B C 1
ATOM 1594 O O . ASN B 1 19 ? 17.328 28.375 23.938 1 65.06 19 ASN B O 1
ATOM 1598 N N . VAL B 1 20 ? 16.891 30.406 23.109 1 57.59 20 VAL B N 1
ATOM 1599 C CA . VAL B 1 20 ? 15.977 29.875 22.109 1 57.59 20 VAL B CA 1
ATOM 1600 C C . VAL B 1 20 ? 16.766 29.094 21.062 1 57.59 20 VAL B C 1
ATOM 1602 O O . VAL B 1 20 ? 16.344 28.016 20.625 1 57.59 20 VAL B O 1
ATOM 1605 N N . LEU B 1 21 ? 17.797 29.688 20.609 1 58.78 21 LEU B N 1
ATOM 1606 C CA . LEU B 1 21 ? 18.641 29 19.641 1 58.78 21 LEU B CA 1
ATOM 1607 C C . LEU B 1 21 ? 19.266 27.75 20.266 1 58.78 21 LEU B C 1
ATOM 1609 O O . LEU B 1 21 ? 19.406 26.719 19.578 1 58.78 21 LEU B O 1
ATOM 1613 N N . LYS B 1 22 ? 19.891 27.953 21.375 1 56.47 22 LYS B N 1
ATOM 1614 C CA . LYS B 1 22 ? 20.391 26.781 22.078 1 56.47 22 LYS B CA 1
ATOM 1615 C C . LYS B 1 22 ? 19.281 25.781 22.359 1 56.47 22 LYS B C 1
ATOM 1617 O O . LYS B 1 22 ? 19.5 24.562 22.297 1 56.47 22 LYS B O 1
ATOM 1622 N N . LYS B 1 23 ? 18.172 26.266 22.781 1 49.59 23 LYS B N 1
ATOM 1623 C CA . LYS B 1 23 ? 17.016 25.391 22.938 1 49.59 23 LYS B CA 1
ATOM 1624 C C . LYS B 1 23 ? 16.578 24.812 21.594 1 49.59 23 LYS B C 1
ATOM 1626 O O . LYS B 1 23 ? 16.062 23.688 21.531 1 49.59 23 LYS B O 1
ATOM 1631 N N . GLY B 1 24 ? 16.719 25.625 20.594 1 45.16 24 GLY B N 1
ATOM 1632 C CA . GLY B 1 24 ? 16.562 25.094 19.25 1 45.16 24 GLY B CA 1
ATOM 1633 C C . GLY B 1 24 ? 17.578 24.047 18.891 1 45.16 24 GLY B C 1
ATOM 1634 O O . GLY B 1 24 ? 17.469 23.375 17.859 1 45.16 24 GLY B O 1
ATOM 1635 N N . GLU B 1 25 ? 18.922 24.453 19.078 1 43.19 25 GLU B N 1
ATOM 1636 C CA . GLU B 1 25 ? 19.781 23.266 19.141 1 43.19 25 GLU B CA 1
ATOM 1637 C C . GLU B 1 25 ? 19.172 22.188 20.031 1 43.19 25 GLU B C 1
ATOM 1639 O O . GLU B 1 25 ? 19.594 22 21.172 1 43.19 25 GLU B O 1
ATOM 1644 N N . THR B 1 26 ? 18.031 22.422 20.547 1 40.09 26 THR B N 1
ATOM 1645 C CA . THR B 1 26 ? 17.328 21.328 21.203 1 40.09 26 THR B CA 1
ATOM 1646 C C . THR B 1 26 ? 17.906 19.984 20.766 1 40.09 26 THR B C 1
ATOM 1648 O O . THR B 1 26 ? 18.5 19.875 19.703 1 40.09 26 THR B O 1
ATOM 1651 N N . LYS B 1 27 ? 18.188 19.172 21.641 1 40.81 27 LYS B N 1
ATOM 1652 C CA . LYS B 1 27 ? 18.531 17.781 21.375 1 40.81 27 LYS B CA 1
ATOM 1653 C C . LYS B 1 27 ? 18.016 17.328 20.016 1 40.81 27 LYS B C 1
ATOM 1655 O O . LYS B 1 27 ? 16.797 17.344 19.781 1 40.81 27 LYS B O 1
ATOM 1660 N N . ARG B 1 28 ? 18.438 17.984 18.781 1 44.19 28 ARG B N 1
ATOM 1661 C CA . ARG B 1 28 ? 18.141 17.109 17.656 1 44.19 28 ARG B CA 1
ATOM 1662 C C . ARG B 1 28 ? 17.641 15.742 18.125 1 44.19 28 ARG B C 1
ATOM 1664 O O . ARG B 1 28 ? 18.438 14.844 18.391 1 44.19 28 ARG B O 1
ATOM 1671 N N . GLY B 1 29 ? 17 15.875 19.25 1 55.41 29 GLY B N 1
ATOM 1672 C CA . GLY B 1 29 ? 16.438 14.805 20.047 1 55.41 29 GLY B CA 1
ATOM 1673 C C . GLY B 1 29 ? 16.078 13.57 19.234 1 55.41 29 GLY B C 1
ATOM 1674 O O . GLY B 1 29 ? 15.781 13.672 18.047 1 55.41 29 GLY B O 1
ATOM 1675 N N . THR B 1 30 ? 16.828 12.602 19.562 1 72.62 30 THR B N 1
ATOM 1676 C CA . THR B 1 30 ? 16.688 11.281 18.953 1 72.62 30 THR B CA 1
ATOM 1677 C C . THR B 1 30 ? 15.227 10.953 18.703 1 72.62 30 THR B C 1
ATOM 1679 O O . THR B 1 30 ? 14.398 11.055 19.609 1 72.62 30 THR B O 1
ATOM 1682 N N . ARG B 1 31 ? 14.805 11.383 17.453 1 86.19 31 ARG B N 1
ATOM 1683 C CA . ARG B 1 31 ? 13.445 10.93 17.172 1 86.19 31 ARG B CA 1
ATOM 1684 C C . ARG B 1 31 ? 13.227 9.508 17.688 1 86.19 31 ARG B C 1
ATOM 1686 O O . ARG B 1 31 ? 14.188 8.773 17.922 1 86.19 31 ARG B O 1
ATOM 1693 N N . ASN B 1 32 ? 11.992 9.266 18.016 1 94 32 ASN B N 1
ATOM 1694 C CA . ASN B 1 32 ? 11.648 7.902 18.422 1 94 32 ASN B CA 1
ATOM 1695 C C . ASN B 1 32 ? 12.055 6.887 17.359 1 94 32 ASN B C 1
ATOM 1697 O O . ASN B 1 32 ? 11.969 7.164 16.156 1 94 32 ASN B O 1
ATOM 1701 N N . PRO B 1 33 ? 12.562 5.801 17.797 1 96.62 33 PRO B N 1
ATOM 1702 C CA . PRO B 1 33 ? 13.031 4.789 16.859 1 96.62 33 PRO B CA 1
ATOM 1703 C C . PRO B 1 33 ? 11.906 4.215 15.992 1 96.62 33 PRO B C 1
ATOM 1705 O O . PRO B 1 33 ? 10.766 4.102 16.453 1 96.62 33 PRO B O 1
ATOM 1708 N N . ILE B 1 34 ? 12.227 3.883 14.797 1 98 34 ILE B N 1
ATOM 1709 C CA . ILE B 1 34 ? 11.312 3.215 13.867 1 98 34 ILE B CA 1
ATOM 1710 C C . ILE B 1 34 ? 11.445 1.701 14.016 1 98 34 ILE B C 1
ATOM 1712 O O . ILE B 1 34 ? 12.562 1.176 14.117 1 98 34 ILE B O 1
ATOM 1716 N N . LYS B 1 35 ? 10.289 1.047 14.102 1 98.25 35 LYS B N 1
ATOM 1717 C CA . LYS B 1 35 ? 10.242 -0.409 14.211 1 98.25 35 LYS B CA 1
ATOM 1718 C C . LYS B 1 35 ? 9.484 -1.021 13.039 1 98.25 35 LYS B C 1
ATOM 1720 O O . LYS B 1 35 ? 8.461 -0.483 12.602 1 98.25 35 LYS B O 1
ATOM 1725 N N . GLY B 1 36 ? 9.992 -2.154 12.578 1 98.31 36 GLY B N 1
ATOM 1726 C CA . GLY B 1 36 ? 9.273 -2.893 11.555 1 98.31 36 GLY B CA 1
ATOM 1727 C C . GLY B 1 36 ? 8.078 -3.656 12.094 1 98.31 36 GLY B C 1
ATOM 1728 O O . GLY B 1 36 ? 8.039 -4.012 13.273 1 98.31 36 GLY B O 1
ATOM 1729 N N . LYS B 1 37 ? 7.105 -3.867 11.242 1 97.38 37 LYS B N 1
ATOM 1730 C CA . LYS B 1 37 ? 5.957 -4.703 11.578 1 97.38 37 LYS B CA 1
ATOM 1731 C C . LYS B 1 37 ? 5.508 -5.531 10.383 1 97.38 37 LYS B C 1
ATOM 1733 O O . LYS B 1 37 ? 5.969 -5.309 9.258 1 97.38 37 LYS B O 1
ATOM 1738 N N . ARG B 1 38 ? 4.625 -6.512 10.656 1 97 38 ARG B N 1
ATOM 1739 C CA . ARG B 1 38 ? 4.086 -7.363 9.602 1 97 38 ARG B CA 1
ATOM 1740 C C . ARG B 1 38 ? 3.1 -6.598 8.727 1 97 38 ARG B C 1
ATOM 1742 O O . ARG B 1 38 ? 2.266 -5.844 9.242 1 97 38 ARG B O 1
ATOM 1749 N N . ILE B 1 39 ? 3.232 -6.844 7.461 1 98.31 39 ILE B N 1
ATOM 1750 C CA . ILE B 1 39 ? 2.354 -6.148 6.527 1 98.31 39 ILE B CA 1
ATOM 1751 C C . ILE B 1 39 ? 0.936 -6.703 6.641 1 98.31 39 ILE B C 1
ATOM 1753 O O . ILE B 1 39 ? -0.024 -5.945 6.793 1 98.31 39 ILE B O 1
ATOM 1757 N N . ILE B 1 40 ? 0.821 -7.984 6.5 1 98.31 40 ILE B N 1
ATOM 1758 C CA . ILE B 1 40 ? -0.465 -8.656 6.625 1 98.31 40 ILE B CA 1
ATOM 1759 C C . ILE B 1 40 ? -0.559 -9.344 7.988 1 98.31 40 ILE B C 1
ATOM 1761 O O . ILE B 1 40 ? 0.161 -10.305 8.258 1 98.31 40 ILE B O 1
ATOM 1765 N N . THR B 1 41 ? -1.467 -8.883 8.797 1 95.44 41 THR B N 1
ATOM 1766 C CA . THR B 1 41 ? -1.595 -9.391 10.156 1 95.44 41 THR B CA 1
ATOM 1767 C C . THR B 1 41 ? -2.176 -10.805 10.156 1 95.44 41 THR B C 1
ATOM 1769 O O . THR B 1 41 ? -2.707 -11.258 9.141 1 95.44 41 THR B O 1
ATOM 1772 N N . MET B 1 42 ? -2.098 -11.43 11.297 1 94.94 42 MET B N 1
ATOM 1773 C CA . MET B 1 42 ? -2.586 -12.797 11.445 1 94.94 42 MET B CA 1
ATOM 1774 C C . MET B 1 42 ? -4.074 -12.875 11.133 1 94.94 42 MET B C 1
ATOM 1776 O O . MET B 1 42 ? -4.539 -13.867 10.57 1 94.94 42 MET B O 1
ATOM 1780 N N . ASN B 1 43 ? -4.797 -11.836 11.492 1 94.44 43 ASN B N 1
ATOM 1781 C CA . ASN B 1 43 ? -6.238 -11.812 11.25 1 94.44 43 ASN B CA 1
ATOM 1782 C C . ASN B 1 43 ? -6.555 -11.594 9.773 1 94.44 43 ASN B C 1
ATOM 1784 O O . ASN B 1 43 ? -7.617 -11.992 9.297 1 94.44 43 ASN B O 1
ATOM 1788 N N . GLU B 1 44 ? -5.625 -11.047 9 1 97.31 44 GLU B N 1
ATOM 1789 C CA . GLU B 1 44 ? -5.832 -10.695 7.598 1 97.31 44 GLU B CA 1
ATOM 1790 C C . GLU B 1 44 ? -5.383 -11.828 6.676 1 97.31 44 GLU B C 1
ATOM 1792 O O . GLU B 1 44 ? -5.848 -11.93 5.535 1 97.31 44 GLU B O 1
ATOM 1797 N N . GLN B 1 45 ? -4.457 -12.641 7.172 1 98.31 45 GLN B N 1
ATOM 1798 C CA . GLN B 1 45 ? -3.811 -13.648 6.34 1 98.31 45 GLN B CA 1
ATOM 1799 C C . GLN B 1 45 ? -4.836 -14.609 5.742 1 98.31 45 GLN B C 1
ATOM 1801 O O . GLN B 1 45 ? -4.805 -14.891 4.543 1 98.31 45 GLN B O 1
ATOM 1806 N N . PRO B 1 46 ? -5.848 -15.086 6.516 1 98.25 46 PRO B N 1
ATOM 1807 C CA . PRO B 1 46 ? -6.844 -15.984 5.922 1 98.25 46 PRO B CA 1
ATOM 1808 C C . PRO B 1 46 ? -7.621 -15.328 4.785 1 98.25 46 PRO B C 1
ATOM 1810 O O . PRO B 1 46 ? -7.91 -15.977 3.775 1 98.25 46 PRO B O 1
ATOM 1813 N N . THR B 1 47 ? -7.91 -14.117 4.918 1 98.56 47 THR B N 1
ATOM 1814 C CA . THR B 1 47 ? -8.656 -13.414 3.881 1 98.56 47 THR B CA 1
ATOM 1815 C C . THR B 1 47 ? -7.812 -13.25 2.623 1 98.56 47 THR B C 1
ATOM 1817 O O . THR B 1 47 ? -8.305 -13.43 1.507 1 98.56 47 THR B O 1
ATOM 1820 N N . PHE B 1 48 ? -6.578 -12.891 2.828 1 98.81 48 PHE B N 1
ATOM 1821 C CA . PHE B 1 48 ? -5.68 -12.781 1.685 1 98.81 48 PHE B CA 1
ATOM 1822 C C . PHE B 1 48 ? -5.625 -14.086 0.907 1 98.81 48 PHE B C 1
ATOM 1824 O O .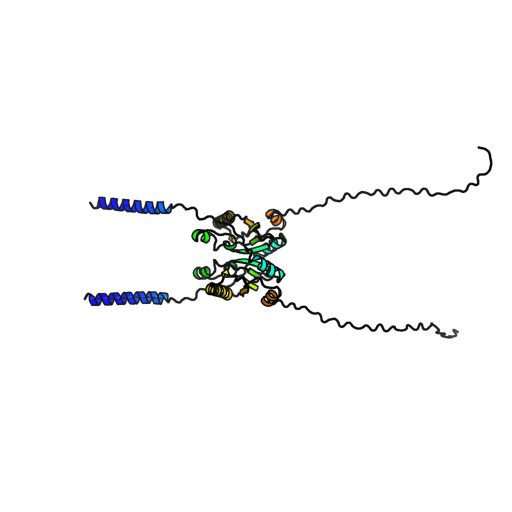 PHE B 1 48 ? -5.805 -14.102 -0.312 1 98.81 48 PHE B O 1
ATOM 1831 N N . LEU B 1 49 ? -5.457 -15.125 1.638 1 98.69 49 LEU B N 1
ATOM 1832 C CA . LEU B 1 49 ? -5.344 -16.453 1.028 1 98.69 49 LEU B CA 1
ATOM 1833 C C . LEU B 1 49 ? -6.656 -16.859 0.372 1 98.69 49 LEU B C 1
ATOM 1835 O O . LEU B 1 49 ? -6.656 -17.438 -0.716 1 98.69 49 LEU B O 1
ATOM 1839 N N . LYS B 1 50 ? -7.738 -16.547 0.99 1 98.81 50 LYS B N 1
ATOM 1840 C CA . LYS B 1 50 ? -9.055 -16.875 0.447 1 98.81 50 LYS B CA 1
ATOM 1841 C C . LYS B 1 50 ? -9.305 -16.141 -0.868 1 98.81 50 LYS B C 1
ATOM 1843 O O . LYS B 1 50 ? -9.805 -16.734 -1.828 1 98.81 50 LYS B O 1
ATOM 1848 N N . LEU B 1 51 ? -8.977 -14.898 -0.925 1 98.81 51 LEU B N 1
ATOM 1849 C CA . LEU B 1 51 ? -9.133 -14.133 -2.154 1 98.81 51 LEU B CA 1
ATOM 1850 C C . LEU B 1 51 ? -8.281 -14.711 -3.275 1 98.81 51 LEU B C 1
ATOM 1852 O O . LEU B 1 51 ? -8.758 -14.875 -4.402 1 98.81 51 LEU B O 1
ATOM 1856 N N . ARG B 1 52 ? -7.086 -15.008 -2.947 1 98.5 52 ARG B N 1
ATOM 1857 C CA . ARG B 1 52 ? -6.176 -15.57 -3.939 1 98.5 52 ARG B CA 1
ATOM 1858 C C . ARG B 1 52 ? -6.715 -16.891 -4.484 1 98.5 52 ARG B C 1
ATOM 1860 O O . ARG B 1 52 ? -6.625 -17.156 -5.684 1 98.5 52 ARG B O 1
ATOM 1867 N N . GLU B 1 53 ? -7.258 -17.656 -3.598 1 98 53 GLU B N 1
ATOM 1868 C CA . GLU B 1 53 ? -7.793 -18.969 -3.975 1 98 53 GLU B CA 1
ATOM 1869 C C . GLU B 1 53 ? -9.055 -18.812 -4.816 1 98 53 GLU B C 1
ATOM 1871 O O . GLU B 1 53 ? -9.219 -19.5 -5.828 1 98 53 GLU B O 1
ATOM 1876 N N . ALA B 1 54 ? -9.914 -17.969 -4.434 1 98.38 54 ALA B N 1
ATOM 1877 C CA . ALA B 1 54 ? -11.227 -17.828 -5.059 1 98.38 54 ALA B CA 1
ATOM 1878 C C . ALA B 1 54 ? -11.117 -17.078 -6.383 1 98.38 54 ALA B C 1
ATOM 1880 O O . ALA B 1 54 ? -12 -17.188 -7.238 1 98.38 54 ALA B O 1
ATOM 1881 N N . LEU B 1 55 ? -10.039 -16.281 -6.523 1 98.31 55 LEU B N 1
ATOM 1882 C CA . LEU B 1 55 ? -9.859 -15.453 -7.715 1 98.31 55 LEU B CA 1
ATOM 1883 C C . LEU B 1 55 ? -8.508 -15.734 -8.367 1 98.31 55 LEU B C 1
ATOM 1885 O O . LEU B 1 55 ? -7.684 -14.828 -8.508 1 98.31 55 LEU B O 1
ATOM 1889 N N . PRO B 1 56 ? -8.312 -16.859 -8.883 1 96.75 56 PRO B N 1
ATOM 1890 C CA . PRO B 1 56 ? -6.988 -17.266 -9.359 1 96.75 56 PRO B CA 1
ATOM 1891 C C . PRO B 1 56 ? -6.512 -16.453 -10.555 1 96.75 56 PRO B C 1
ATOM 1893 O O . PRO B 1 56 ? -5.309 -16.391 -10.82 1 96.75 56 PRO B O 1
ATOM 1896 N N . GLU B 1 57 ? -7.422 -15.828 -11.289 1 96.81 57 GLU B N 1
ATOM 1897 C CA . GLU B 1 57 ? -7.031 -15.062 -12.477 1 96.81 57 GLU B CA 1
ATOM 1898 C C . GLU B 1 57 ? -6.793 -13.594 -12.133 1 96.81 57 GLU B C 1
ATOM 1900 O O . GLU B 1 57 ? -6.48 -12.789 -13.016 1 96.81 57 GLU B O 1
ATOM 1905 N N . HIS B 1 58 ? -6.965 -13.258 -10.898 1 98.56 58 HIS B N 1
ATOM 1906 C CA . HIS B 1 58 ? -6.824 -11.875 -10.453 1 98.56 58 HIS B CA 1
ATOM 1907 C C . HIS B 1 58 ? -5.535 -11.68 -9.672 1 98.56 58 HIS B C 1
ATOM 1909 O O . HIS B 1 58 ? -4.887 -12.648 -9.273 1 98.56 58 HIS B O 1
ATOM 1915 N N . ILE B 1 59 ? -5.117 -10.477 -9.594 1 98.69 59 ILE B N 1
ATOM 1916 C CA . ILE B 1 59 ? -4 -10.055 -8.758 1 98.69 59 ILE B CA 1
ATOM 1917 C C . ILE B 1 59 ? -4.527 -9.492 -7.438 1 98.69 59 ILE B C 1
ATOM 1919 O O . ILE B 1 59 ? -5.375 -8.602 -7.434 1 98.69 59 ILE B O 1
ATOM 1923 N N . ILE B 1 60 ? -4.086 -10.094 -6.34 1 98.88 60 ILE B N 1
ATOM 1924 C CA . ILE B 1 60 ? -4.492 -9.617 -5.023 1 98.88 60 ILE B CA 1
ATOM 1925 C C . ILE B 1 60 ? -3.354 -8.82 -4.391 1 98.88 60 ILE B C 1
ATOM 1927 O O . ILE B 1 60 ? -2.27 -9.352 -4.152 1 98.88 60 ILE B O 1
ATOM 1931 N N . LEU B 1 61 ? -3.527 -7.535 -4.191 1 98.94 61 LEU B N 1
ATOM 1932 C CA . LEU B 1 61 ? -2.59 -6.688 -3.461 1 98.94 61 LEU B CA 1
ATOM 1933 C C . LEU B 1 61 ? -3.07 -6.453 -2.033 1 98.94 61 LEU B C 1
ATOM 1935 O O . LEU B 1 61 ? -4.266 -6.559 -1.752 1 98.94 61 LEU B O 1
ATOM 1939 N N . ALA B 1 62 ? -2.125 -6.133 -1.128 1 98.94 62 ALA B N 1
ATOM 1940 C CA . ALA B 1 62 ? -2.459 -5.887 0.272 1 98.94 62 ALA B CA 1
ATOM 1941 C C . ALA B 1 62 ? -1.793 -4.613 0.78 1 98.94 62 ALA B C 1
ATOM 1943 O O . ALA B 1 62 ? -0.683 -4.277 0.362 1 98.94 62 ALA B O 1
ATOM 1944 N N . GLN B 1 63 ? -2.549 -3.941 1.679 1 98.75 63 GLN B N 1
ATOM 1945 C CA . GLN B 1 63 ? -2.068 -2.76 2.387 1 98.75 63 GLN B CA 1
ATOM 1946 C C . GLN B 1 63 ? -1.592 -1.689 1.409 1 98.75 63 GLN B C 1
ATOM 1948 O O . GLN B 1 63 ? -0.504 -1.133 1.572 1 98.75 63 GLN B O 1
ATOM 1953 N N . VAL B 1 64 ? -2.408 -1.434 0.453 1 98.94 64 VAL B N 1
ATOM 1954 C CA . VAL B 1 64 ? -2.125 -0.513 -0.643 1 98.94 64 VAL B CA 1
ATOM 1955 C C . VAL B 1 64 ? -2.441 0.917 -0.212 1 98.94 64 VAL B C 1
ATOM 1957 O O . VAL B 1 64 ? -3.494 1.176 0.376 1 98.94 64 VAL B O 1
ATOM 1960 N N . ALA B 1 65 ? -1.571 1.831 -0.493 1 98.88 65 ALA B N 1
ATOM 1961 C CA . ALA B 1 65 ? -1.825 3.236 -0.184 1 98.88 65 ALA B CA 1
ATOM 1962 C C . ALA B 1 65 ? -2.982 3.781 -1.017 1 98.88 65 ALA B C 1
ATOM 1964 O O . ALA B 1 65 ? -3.08 3.5 -2.213 1 98.88 65 ALA B O 1
ATOM 1965 N N . PHE B 1 66 ? -3.857 4.586 -0.416 1 98.88 66 PHE B N 1
ATOM 1966 C CA . PHE B 1 66 ? -4.906 5.258 -1.174 1 98.88 66 PHE B CA 1
ATOM 1967 C C . PHE B 1 66 ? -4.305 6.125 -2.273 1 98.88 66 PHE B C 1
ATOM 1969 O O . PHE B 1 66 ? -4.832 6.18 -3.387 1 98.88 66 PHE B O 1
ATOM 1976 N N . SER B 1 67 ? -3.191 6.719 -2.002 1 98.56 67 SER B N 1
ATOM 1977 C CA . SER B 1 67 ? -2.557 7.613 -2.963 1 98.56 67 SER B CA 1
ATOM 1978 C C . SER B 1 67 ? -2.023 6.844 -4.168 1 98.56 67 SER B C 1
ATOM 1980 O O . SER B 1 67 ? -1.621 7.445 -5.164 1 98.56 67 SER B O 1
ATOM 1982 N N . ALA B 1 68 ? -2.059 5.574 -4.059 1 98.56 68 ALA B N 1
ATOM 1983 C CA . ALA B 1 68 ? -1.622 4.738 -5.172 1 98.56 68 ALA B CA 1
ATOM 1984 C C . ALA B 1 68 ? -2.715 4.625 -6.23 1 98.56 68 ALA B C 1
ATOM 1986 O O . ALA B 1 68 ? -2.436 4.285 -7.387 1 98.56 68 ALA B O 1
ATOM 1987 N N . PHE B 1 69 ? -3.98 4.883 -5.883 1 98.75 69 PHE B N 1
ATOM 1988 C CA . PHE B 1 69 ? -5.012 4.652 -6.887 1 98.75 69 PHE B CA 1
ATOM 1989 C C . PHE B 1 69 ? -5.98 5.828 -6.949 1 98.75 69 PHE B C 1
ATOM 1991 O O . PHE B 1 69 ? -7.02 5.75 -7.602 1 98.75 69 PHE B O 1
ATOM 1998 N N . MET B 1 70 ? -5.699 6.902 -6.238 1 98.69 70 MET B N 1
ATOM 1999 C CA . MET B 1 70 ? -6.496 8.117 -6.371 1 98.69 70 MET B CA 1
ATOM 2000 C C . MET B 1 70 ? -5.633 9.359 -6.203 1 98.69 70 MET B C 1
ATOM 2002 O O . MET B 1 70 ? -4.562 9.297 -5.594 1 98.69 70 MET B O 1
ATOM 2006 N N . THR B 1 71 ? -6.062 10.445 -6.793 1 98.19 71 THR B N 1
ATOM 2007 C CA . THR B 1 71 ? -5.344 11.711 -6.754 1 98.19 71 THR B CA 1
ATOM 2008 C C . THR B 1 71 ? -6.32 12.883 -6.785 1 98.19 71 THR B C 1
ATOM 2010 O O . THR B 1 71 ? -7.527 12.695 -6.922 1 98.19 71 THR B O 1
ATOM 2013 N N . ALA B 1 72 ? -5.852 14.039 -6.453 1 97.75 72 ALA B N 1
ATOM 2014 C CA . ALA B 1 72 ? -6.59 15.297 -6.523 1 97.75 72 ALA B CA 1
ATOM 2015 C C . ALA B 1 72 ? -5.637 16.484 -6.68 1 97.75 72 ALA B C 1
ATOM 2017 O O . ALA B 1 72 ? -4.461 16.391 -6.32 1 97.75 72 ALA B O 1
ATOM 2018 N N . GLN B 1 73 ? -6.246 17.469 -7.262 1 95.56 73 GLN B N 1
ATOM 2019 C CA . GLN B 1 73 ? -5.473 18.703 -7.281 1 95.56 73 GLN B CA 1
ATOM 2020 C C . GLN B 1 73 ? -5.508 19.406 -5.922 1 95.56 73 GLN B C 1
ATOM 2022 O O . GLN B 1 73 ? -6.555 19.438 -5.27 1 95.56 73 GLN B O 1
ATOM 2027 N N . GLY B 1 74 ? -4.398 19.734 -5.414 1 93.19 74 GLY B N 1
ATOM 2028 C CA . GLY B 1 74 ? -4.328 20.484 -4.172 1 93.19 74 GLY B CA 1
ATOM 2029 C C . GLY B 1 74 ? -3.99 19.625 -2.971 1 93.19 74 GLY B C 1
ATOM 2030 O O . GLY B 1 74 ? -4.48 18.5 -2.854 1 93.19 74 GLY B O 1
ATOM 2031 N N . TYR B 1 75 ? -3.285 20.141 -2.098 1 93.19 75 TYR B N 1
ATOM 2032 C CA . TYR B 1 75 ? -2.779 19.438 -0.929 1 93.19 75 TYR B CA 1
ATOM 2033 C C . TYR B 1 75 ? -3.898 19.156 0.071 1 93.19 75 TYR B C 1
ATOM 2035 O O . TYR B 1 75 ? -3.922 18.109 0.716 1 93.19 75 TYR B O 1
ATOM 2043 N N . THR B 1 76 ? -4.828 20.078 0.148 1 94.19 76 THR B N 1
ATOM 2044 C CA . THR B 1 76 ? -5.91 19.953 1.117 1 94.19 76 THR B CA 1
ATOM 2045 C C . THR B 1 76 ? -6.75 18.719 0.838 1 94.19 76 THR B C 1
ATOM 2047 O O . THR B 1 76 ? -7.035 17.938 1.749 1 94.19 76 THR B O 1
ATOM 2050 N N . THR B 1 77 ? -7.129 18.547 -0.445 1 95.94 77 THR B N 1
ATOM 2051 C CA . THR B 1 77 ? -7.906 17.359 -0.814 1 95.94 77 THR B CA 1
ATOM 2052 C C . THR B 1 77 ? -7.066 16.094 -0.689 1 95.94 77 THR B C 1
ATOM 2054 O O . THR B 1 77 ? -7.547 15.078 -0.198 1 95.94 77 THR B O 1
ATOM 2057 N N . ARG B 1 78 ? -5.824 16.156 -1.048 1 97.25 78 ARG B N 1
ATOM 2058 C CA . ARG B 1 78 ? -4.957 14.984 -1 1 97.25 78 ARG B CA 1
ATOM 2059 C C . ARG B 1 78 ? -4.75 14.516 0.437 1 97.25 78 ARG B C 1
ATOM 2061 O O . ARG B 1 78 ? -4.594 13.32 0.69 1 97.25 78 ARG B O 1
ATOM 2068 N N . ASN B 1 79 ? -4.836 15.445 1.364 1 96 79 ASN B N 1
ATOM 2069 C CA . ASN B 1 79 ? -4.652 15.117 2.773 1 96 79 ASN B CA 1
ATOM 2070 C C . ASN B 1 79 ? -5.785 14.234 3.295 1 96 79 ASN B C 1
ATOM 2072 O O . ASN B 1 79 ? -5.648 13.594 4.34 1 96 79 ASN B O 1
ATOM 2076 N N . LEU B 1 80 ? -6.871 14.195 2.594 1 95.81 80 LEU B N 1
ATOM 2077 C CA . LEU B 1 80 ? -8 13.375 3 1 95.81 80 LEU B CA 1
ATOM 2078 C C . LEU B 1 80 ? -7.684 11.891 2.844 1 95.81 80 LEU B C 1
ATOM 2080 O O . LEU B 1 80 ? -8.305 11.047 3.488 1 95.81 80 LEU B O 1
ATOM 2084 N N . PHE B 1 81 ? -6.625 11.617 1.97 1 97.94 81 PHE B N 1
ATOM 2085 C CA . PHE B 1 81 ? -6.473 10.195 1.688 1 97.94 81 PHE B CA 1
ATOM 2086 C C . PHE B 1 81 ? -5.004 9.789 1.7 1 97.94 81 PHE B C 1
ATOM 2088 O O . PHE B 1 81 ? -4.676 8.602 1.715 1 97.94 81 PHE B O 1
ATOM 2095 N N . ASN B 1 82 ? -4.055 10.688 1.853 1 97.25 82 ASN B N 1
ATOM 2096 C CA . ASN B 1 82 ? -2.641 10.398 1.633 1 97.25 82 ASN B CA 1
ATOM 2097 C C . ASN B 1 82 ? -2.074 9.5 2.725 1 97.25 82 ASN B C 1
ATOM 2099 O O . ASN B 1 82 ? -0.997 8.922 2.562 1 97.25 82 ASN B O 1
ATOM 2103 N N . ARG B 1 83 ? -2.797 9.328 3.82 1 96.56 83 ARG B N 1
ATOM 2104 C CA . ARG B 1 83 ? -2.314 8.484 4.906 1 96.56 83 ARG B CA 1
ATOM 2105 C C . ARG B 1 83 ? -3.168 7.227 5.043 1 96.56 83 ARG B C 1
ATOM 2107 O O . ARG B 1 83 ? -2.988 6.445 5.977 1 96.56 83 ARG B O 1
ATOM 2114 N N . LYS B 1 84 ? -4.082 7.066 4.18 1 97.69 84 LYS B N 1
ATOM 2115 C CA . LYS B 1 84 ? -5.008 5.945 4.293 1 97.69 84 LYS B CA 1
ATOM 2116 C C . LYS B 1 84 ? -4.496 4.73 3.518 1 97.69 84 LYS B C 1
ATOM 2118 O O . LYS B 1 84 ? -3.75 4.879 2.547 1 97.69 84 LYS B O 1
ATOM 2123 N N . VAL B 1 85 ? -4.875 3.553 4.031 1 98.25 85 VAL B N 1
ATOM 2124 C CA . VAL B 1 85 ? -4.379 2.279 3.52 1 98.25 85 VAL B CA 1
ATOM 2125 C C . VAL B 1 85 ? -5.547 1.322 3.293 1 98.25 85 VAL B C 1
ATOM 2127 O O . VAL B 1 85 ? -6.422 1.191 4.148 1 98.25 85 VAL B O 1
ATOM 2130 N N . ALA B 1 86 ? -5.582 0.761 2.094 1 98.44 86 ALA B N 1
ATOM 2131 C CA . ALA B 1 86 ? -6.578 -0.266 1.795 1 98.44 86 ALA B CA 1
ATOM 2132 C C . ALA B 1 86 ? -6.07 -1.652 2.182 1 98.44 86 ALA B C 1
ATOM 2134 O O . ALA B 1 86 ? -4.938 -2.018 1.857 1 98.44 86 ALA B O 1
ATOM 2135 N N . ASP B 1 87 ? -6.887 -2.455 2.807 1 97.88 87 ASP B N 1
ATOM 2136 C CA . ASP B 1 87 ? -6.473 -3.793 3.215 1 97.88 87 ASP B CA 1
ATOM 2137 C C . ASP B 1 87 ? -6.102 -4.645 2.002 1 97.88 87 ASP B C 1
ATOM 2139 O O . ASP B 1 87 ? -4.988 -5.172 1.924 1 97.88 87 ASP B O 1
ATOM 2143 N N . PHE B 1 88 ? -7.023 -4.781 1.053 1 98.88 88 PHE B N 1
ATOM 2144 C CA . PHE B 1 88 ? -6.762 -5.535 -0.167 1 98.88 88 PHE B CA 1
ATOM 2145 C C . PHE B 1 88 ? -7.297 -4.797 -1.387 1 98.88 88 PHE B C 1
ATOM 2147 O O . PHE B 1 88 ? -8.289 -4.07 -1.294 1 98.88 88 PHE B O 1
ATOM 2154 N N . VAL B 1 89 ? -6.656 -4.93 -2.498 1 98.94 89 VAL B N 1
ATOM 2155 C CA . VAL B 1 89 ? -7.121 -4.473 -3.805 1 98.94 89 VAL B CA 1
ATOM 2156 C C . VAL B 1 89 ? -7.047 -5.617 -4.809 1 98.94 89 VAL B C 1
ATOM 2158 O O . VAL B 1 89 ? -6.027 -6.309 -4.902 1 98.94 89 VAL B O 1
ATOM 2161 N N . VAL B 1 90 ? -8.102 -5.789 -5.504 1 98.94 90 VAL B N 1
ATOM 2162 C CA . VAL B 1 90 ? -8.18 -6.848 -6.508 1 98.94 90 VAL B CA 1
ATOM 2163 C C . VAL B 1 90 ? -8.055 -6.242 -7.906 1 98.94 90 VAL B C 1
ATOM 2165 O O . VAL B 1 90 ? -8.844 -5.367 -8.281 1 98.94 90 VAL B O 1
ATOM 2168 N N . LEU B 1 91 ? -7.059 -6.711 -8.625 1 98.88 91 LEU B N 1
ATOM 2169 C CA . LEU B 1 91 ? -6.848 -6.289 -10.008 1 98.88 91 LEU B CA 1
ATOM 2170 C C . LEU B 1 91 ? -7.148 -7.426 -10.977 1 98.88 91 LEU B C 1
ATOM 2172 O O . LEU B 1 91 ? -6.941 -8.594 -10.648 1 98.88 91 LEU B O 1
ATOM 2176 N N . ASP B 1 92 ? -7.543 -7.055 -12.133 1 98.12 92 ASP B N 1
ATOM 2177 C CA . ASP B 1 92 ? -7.605 -8.07 -13.188 1 98.12 92 ASP B CA 1
ATOM 2178 C C . ASP B 1 92 ? -6.246 -8.242 -13.859 1 98.12 92 ASP B C 1
ATOM 2180 O O . ASP B 1 92 ? -5.262 -7.629 -13.453 1 98.12 92 ASP B O 1
ATOM 2184 N N . LYS B 1 93 ? -6.172 -9.023 -14.852 1 96.56 93 LYS B N 1
ATOM 2185 C CA . LYS B 1 93 ? -4.918 -9.375 -15.516 1 96.56 93 LYS B CA 1
ATOM 2186 C C . LYS B 1 93 ? -4.328 -8.172 -16.234 1 96.56 93 LYS B C 1
ATOM 2188 O O . LYS B 1 93 ? -3.137 -8.148 -16.562 1 96.56 93 LYS B O 1
ATOM 2193 N N . SER B 1 94 ? -5.164 -7.215 -16.531 1 97.62 94 SER B N 1
ATOM 2194 C CA . SER B 1 94 ? -4.719 -6 -17.219 1 97.62 94 SER B CA 1
ATOM 2195 C C . SER B 1 94 ? -4.41 -4.891 -16.219 1 97.62 94 SER B C 1
ATOM 2197 O O . SER B 1 94 ? -4.27 -3.727 -16.594 1 97.62 94 SER B O 1
ATOM 2199 N N . PHE B 1 95 ? -4.402 -5.184 -14.977 1 98.62 95 PHE B N 1
ATOM 2200 C CA . PHE B 1 95 ? -4.008 -4.312 -13.875 1 98.62 95 PHE B CA 1
ATOM 2201 C C . PHE B 1 95 ? -5.078 -3.262 -13.602 1 98.62 95 PHE B C 1
ATOM 2203 O O . PHE B 1 95 ? -4.785 -2.199 -13.055 1 98.62 95 PHE B O 1
ATOM 2210 N N . ASN B 1 96 ? -6.328 -3.553 -14.031 1 98.44 96 ASN B N 1
ATOM 2211 C CA . ASN B 1 96 ? -7.445 -2.693 -13.656 1 98.44 96 ASN B CA 1
ATOM 2212 C C . ASN B 1 96 ? -8.008 -3.072 -12.289 1 98.44 96 ASN B C 1
ATOM 2214 O O . ASN B 1 96 ? -8.117 -4.254 -11.969 1 98.44 96 ASN B O 1
ATOM 2218 N N . ILE B 1 97 ? -8.406 -2.029 -11.617 1 98.81 97 ILE B N 1
ATOM 2219 C CA . ILE B 1 97 ? -8.992 -2.277 -10.305 1 98.81 97 ILE B CA 1
ATOM 2220 C C . ILE B 1 97 ? -10.406 -2.826 -10.469 1 98.81 97 ILE B C 1
ATOM 2222 O O . ILE B 1 97 ? -11.242 -2.209 -11.125 1 98.81 97 ILE B O 1
ATOM 2226 N N . ILE B 1 98 ? -10.633 -3.979 -9.828 1 98.75 98 ILE B N 1
ATOM 2227 C CA . ILE B 1 98 ? -11.977 -4.559 -9.805 1 98.75 98 ILE B CA 1
ATOM 2228 C C . ILE B 1 98 ? -12.703 -4.109 -8.547 1 98.75 98 ILE B C 1
ATOM 2230 O O . ILE B 1 98 ? -13.875 -3.725 -8.602 1 98.75 98 ILE B O 1
ATOM 2234 N N . ALA B 1 99 ? -12.055 -4.121 -7.445 1 98.81 99 ALA B N 1
ATOM 2235 C CA . ALA B 1 99 ? -12.672 -3.697 -6.188 1 98.81 99 ALA B CA 1
ATOM 2236 C C . ALA B 1 99 ? -11.609 -3.469 -5.113 1 98.81 99 ALA B C 1
ATOM 2238 O O . ALA B 1 99 ? -10.531 -4.062 -5.16 1 98.81 99 ALA B O 1
ATOM 2239 N N . ILE B 1 100 ? -11.891 -2.568 -4.219 1 98.88 100 ILE B N 1
ATOM 2240 C CA . ILE B 1 100 ? -11.211 -2.441 -2.936 1 98.88 100 ILE B CA 1
ATOM 2241 C C . ILE B 1 100 ? -11.914 -3.314 -1.894 1 98.88 100 ILE B C 1
ATOM 2243 O O . ILE B 1 100 ? -13.133 -3.266 -1.753 1 98.88 100 ILE B O 1
ATOM 2247 N N . VAL B 1 101 ? -11.141 -4.172 -1.188 1 98.75 101 VAL B N 1
ATOM 2248 C CA . VAL B 1 101 ? -11.711 -5.094 -0.209 1 98.75 101 VAL B CA 1
ATOM 2249 C C . VAL B 1 101 ? -11.25 -4.707 1.193 1 98.75 101 VAL B C 1
ATOM 2251 O O . VAL B 1 101 ? -10.047 -4.547 1.436 1 98.75 101 VAL B O 1
ATOM 2254 N N . GLU B 1 102 ? -12.172 -4.504 2.092 1 97.44 102 GLU B N 1
ATOM 2255 C CA . GLU B 1 102 ? -11.883 -4.145 3.477 1 97.44 102 GLU B CA 1
ATOM 2256 C C . GLU B 1 102 ? -12.414 -5.199 4.441 1 97.44 102 GLU B C 1
ATOM 2258 O O . GLU B 1 102 ? -13.508 -5.73 4.25 1 97.44 102 GLU B O 1
ATOM 2263 N N . LEU B 1 103 ? -11.57 -5.527 5.418 1 95.06 103 LEU B N 1
ATOM 2264 C CA . LEU B 1 103 ? -11.961 -6.426 6.5 1 95.06 103 LEU B CA 1
ATOM 2265 C C . LEU B 1 103 ? -12.336 -5.641 7.754 1 95.06 103 LEU B C 1
ATOM 2267 O O . LEU B 1 103 ? -11.477 -4.996 8.367 1 95.06 103 LEU B O 1
ATOM 2271 N N . ASP B 1 104 ? -13.602 -5.609 8.219 1 90.56 104 ASP B N 1
ATOM 2272 C CA . ASP B 1 104 ? -14.117 -4.863 9.359 1 90.56 104 ASP B CA 1
ATOM 2273 C C . ASP B 1 104 ? -14.078 -5.711 10.633 1 90.56 104 ASP B C 1
ATOM 2275 O O . ASP B 1 104 ? -15.117 -6.18 11.102 1 90.56 104 ASP B O 1
ATOM 2279 N N . ASP B 1 105 ? -12.961 -5.871 11.086 1 80.69 105 ASP B N 1
ATOM 2280 C CA . ASP B 1 105 ? -12.93 -6.664 12.312 1 80.69 105 ASP B CA 1
ATOM 2281 C C . ASP B 1 105 ? -13.469 -5.867 13.492 1 80.69 105 ASP B C 1
ATOM 2283 O O . ASP B 1 105 ? -14.078 -4.805 13.305 1 80.69 105 ASP B O 1
ATOM 2287 N N . SER B 1 106 ? -13.383 -6.398 14.695 1 76.25 106 SER B N 1
ATOM 2288 C CA . SER B 1 106 ? -14 -5.828 15.883 1 76.25 106 SER B CA 1
ATOM 2289 C C . SER B 1 106 ? -13.445 -4.441 16.188 1 76.25 106 SER B C 1
ATOM 2291 O O . SER B 1 106 ? -14.102 -3.631 16.844 1 76.25 106 SER B O 1
ATOM 2293 N N . SER B 1 107 ? -12.25 -4.191 15.688 1 72.12 107 SER B N 1
ATOM 2294 C CA . SER B 1 107 ? -11.633 -2.889 15.93 1 72.12 107 SER B CA 1
ATOM 2295 C C . SER B 1 107 ? -12.383 -1.778 15.203 1 72.12 107 SER B C 1
ATOM 2297 O O . SER B 1 107 ? -12.203 -0.598 15.508 1 72.12 107 SER B O 1
ATOM 2299 N N . HIS B 1 108 ? -13.258 -2.133 14.281 1 73.69 108 HIS B N 1
ATOM 2300 C CA . HIS B 1 108 ? -13.984 -1.146 13.484 1 73.69 108 HIS B CA 1
ATOM 2301 C C . HIS B 1 108 ? -15.273 -0.722 14.172 1 73.69 108 HIS B C 1
ATOM 2303 O O . HIS B 1 108 ? -15.914 0.25 13.766 1 73.69 108 HIS B O 1
ATOM 2309 N N . LYS B 1 109 ? -15.555 -1.307 15.289 1 74.69 109 LYS B N 1
ATOM 2310 C CA . LYS B 1 109 ? -16.75 -0.889 16.016 1 74.69 109 LYS B CA 1
ATOM 2311 C C . LYS B 1 109 ? -16.625 0.551 16.5 1 74.69 109 LYS B C 1
ATOM 2313 O O . LYS B 1 109 ? -15.609 0.921 17.109 1 74.69 109 LYS B O 1
ATOM 2318 N N . GLY B 1 110 ? -17.594 1.384 16.203 1 78.5 110 GLY B N 1
ATOM 2319 C CA . GLY B 1 110 ? -17.594 2.785 16.594 1 78.5 110 GLY B CA 1
ATOM 2320 C C . GLY B 1 110 ? -16.922 3.691 15.586 1 78.5 110 GLY B C 1
ATOM 2321 O O . GLY B 1 110 ? -16.906 4.914 15.75 1 78.5 110 GLY B O 1
ATOM 2322 N N . LYS B 1 111 ? -16.344 3.07 14.531 1 82.19 111 LYS B N 1
ATOM 2323 C CA . LYS B 1 111 ?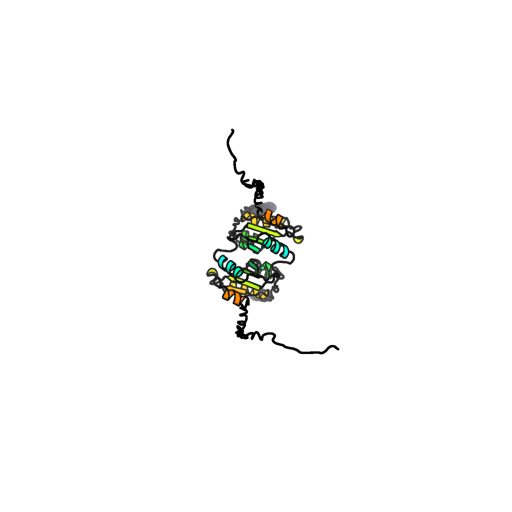 -15.664 3.855 13.508 1 82.19 111 LYS B CA 1
ATOM 2324 C C . LYS B 1 111 ? -16.531 4.004 12.258 1 82.19 111 LYS B C 1
ATOM 2326 O O . LYS B 1 111 ? -16 4.18 11.156 1 82.19 111 LYS B O 1
ATOM 2331 N N . GLU B 1 112 ? -17.781 3.969 12.406 1 83.38 112 GLU B N 1
ATOM 2332 C CA . GLU B 1 112 ? -18.703 3.971 11.281 1 83.38 112 GLU B CA 1
ATOM 2333 C C . GLU B 1 112 ? -18.578 5.25 10.461 1 83.38 112 GLU B C 1
ATOM 2335 O O . GLU B 1 112 ? -18.609 5.207 9.227 1 83.38 112 GLU B O 1
ATOM 2340 N N . HIS B 1 113 ? -18.469 6.285 11.172 1 83.88 1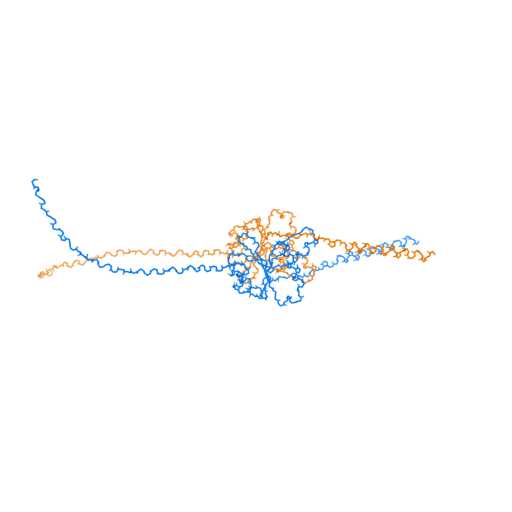13 HIS B N 1
ATOM 2341 C CA . HIS B 1 113 ? -18.359 7.555 10.461 1 83.88 113 HIS B CA 1
ATOM 2342 C C . HIS B 1 113 ? -17.062 7.621 9.656 1 83.88 113 HIS B C 1
ATOM 2344 O O . HIS B 1 113 ? -17.062 8.031 8.492 1 83.88 113 HIS B O 1
ATOM 2350 N N . THR B 1 114 ? -15.992 7.164 10.219 1 88.31 114 THR B N 1
ATOM 2351 C CA . THR B 1 114 ? -14.703 7.133 9.547 1 88.31 114 THR B CA 1
ATOM 2352 C C . THR B 1 114 ? -14.742 6.191 8.344 1 88.31 114 THR B C 1
ATOM 2354 O O . THR B 1 114 ? -14.227 6.52 7.273 1 88.31 114 THR B O 1
ATOM 2357 N N . ASP B 1 115 ? -15.414 5.074 8.539 1 89.75 115 ASP B N 1
ATOM 2358 C CA . ASP B 1 115 ? -15.547 4.109 7.453 1 89.75 115 ASP B CA 1
ATOM 2359 C C . ASP B 1 115 ? -16.375 4.684 6.305 1 89.75 115 ASP B C 1
ATOM 2361 O O . ASP B 1 115 ? -16.031 4.488 5.133 1 89.75 115 ASP B O 1
ATOM 2365 N N . ALA B 1 116 ? -17.391 5.387 6.66 1 90.88 116 ALA B N 1
ATOM 2366 C CA . ALA B 1 116 ? -18.234 6.004 5.641 1 90.88 116 ALA B CA 1
ATOM 2367 C C . ALA B 1 116 ? -17.469 7.055 4.848 1 90.88 116 ALA B C 1
ATOM 2369 O O . ALA B 1 116 ? -17.609 7.152 3.627 1 90.88 116 ALA B O 1
ATOM 2370 N N . GLU B 1 117 ? -16.703 7.816 5.484 1 93.88 117 GLU B N 1
ATOM 2371 C CA . GLU B 1 117 ? -15.867 8.82 4.824 1 93.88 117 GLU B CA 1
ATOM 2372 C C . GLU B 1 117 ? -14.852 8.172 3.889 1 93.88 117 GLU B C 1
ATOM 2374 O O . GLU B 1 117 ? -14.656 8.641 2.764 1 93.88 117 GLU B O 1
ATOM 2379 N N . ARG B 1 118 ? -14.297 7.129 4.383 1 95.81 118 ARG B N 1
ATOM 2380 C CA . ARG B 1 118 ? -13.328 6.402 3.568 1 95.81 118 ARG B CA 1
ATOM 2381 C C . ARG B 1 118 ? -13.977 5.84 2.312 1 95.81 118 ARG B C 1
ATOM 2383 O O . ARG B 1 118 ? -13.445 5.98 1.21 1 95.81 118 ARG B O 1
ATOM 2390 N N . ASP B 1 119 ? -15.141 5.281 2.508 1 96.44 119 ASP B N 1
ATOM 2391 C CA . ASP B 1 119 ? -15.867 4.711 1.381 1 96.44 119 ASP B CA 1
ATOM 2392 C C . ASP B 1 119 ? -16.25 5.789 0.366 1 96.44 119 ASP B C 1
ATOM 2394 O O . ASP B 1 119 ? -16.172 5.559 -0.844 1 96.44 119 ASP B O 1
ATOM 2398 N N . ALA B 1 120 ? -16.609 6.891 0.852 1 96.81 120 ALA B N 1
ATOM 2399 C CA . ALA B 1 120 ? -17 7.992 -0.023 1 96.81 120 ALA B CA 1
ATOM 2400 C C . ALA B 1 120 ? -15.828 8.43 -0.9 1 96.81 120 ALA B C 1
ATOM 2402 O O . ALA B 1 120 ? -16.016 8.734 -2.082 1 96.81 120 ALA B O 1
ATOM 2403 N N . LEU B 1 121 ? -14.633 8.492 -0.378 1 98 121 LEU B N 1
ATOM 2404 C CA . LEU B 1 121 ? -13.445 8.836 -1.145 1 98 121 LEU B CA 1
ATOM 2405 C C . LEU B 1 121 ? -13.195 7.824 -2.26 1 98 121 LEU B C 1
ATOM 2407 O O . LEU B 1 121 ? -12.93 8.203 -3.4 1 98 121 LEU B O 1
ATOM 2411 N N . ILE B 1 122 ? -13.297 6.535 -1.922 1 98.62 122 ILE B N 1
ATOM 2412 C CA . ILE B 1 122 ? -13.047 5.457 -2.877 1 98.62 122 ILE B CA 1
ATOM 2413 C C . ILE B 1 122 ? -14.094 5.508 -3.99 1 98.62 122 ILE B C 1
ATOM 2415 O O . ILE B 1 122 ? -13.758 5.387 -5.172 1 98.62 122 ILE B O 1
ATOM 2419 N N . ASN B 1 123 ? -15.328 5.766 -3.596 1 98.31 123 ASN B N 1
ATOM 2420 C CA . ASN B 1 123 ? -16.406 5.871 -4.574 1 98.31 123 ASN B CA 1
ATOM 2421 C C . ASN B 1 123 ? -16.203 7.078 -5.488 1 98.31 123 ASN B C 1
ATOM 2423 O O . ASN B 1 123 ? -16.438 6.988 -6.699 1 98.31 123 ASN B O 1
ATOM 2427 N N . GLU B 1 124 ? -15.828 8.125 -4.887 1 97.94 124 GLU B N 1
ATOM 2428 C CA . GLU B 1 124 ? -15.57 9.32 -5.688 1 97.94 124 GLU B CA 1
ATOM 2429 C C . GLU B 1 124 ? -14.453 9.07 -6.695 1 97.94 124 GLU B C 1
ATOM 2431 O O . GLU B 1 124 ? -14.477 9.609 -7.805 1 97.94 124 GLU B O 1
ATOM 2436 N N . ALA B 1 125 ? -13.484 8.234 -6.387 1 98.5 125 ALA B N 1
ATOM 2437 C CA . ALA B 1 125 ? -12.375 7.871 -7.27 1 98.5 125 ALA B CA 1
ATOM 2438 C C . ALA B 1 125 ? -12.836 6.914 -8.367 1 98.5 125 ALA B C 1
ATOM 2440 O O . ALA B 1 125 ? -12.078 6.609 -9.289 1 98.5 125 ALA B O 1
ATOM 2441 N N . GLY B 1 126 ? -14.039 6.324 -8.219 1 98.31 126 GLY B N 1
ATOM 2442 C CA . GLY B 1 126 ? -14.617 5.492 -9.258 1 98.31 126 GLY B CA 1
ATOM 2443 C C . GLY B 1 126 ? -14.477 4.008 -8.984 1 98.31 126 GLY B C 1
ATOM 2444 O O . GLY B 1 126 ? -14.602 3.189 -9.898 1 98.31 126 GLY B O 1
ATOM 2445 N N . PHE B 1 127 ? -14.203 3.664 -7.715 1 98.75 127 PHE B N 1
ATOM 2446 C CA . PHE B 1 127 ? -13.953 2.256 -7.426 1 98.75 127 PHE B CA 1
ATOM 2447 C C . PHE B 1 127 ? -15.008 1.709 -6.465 1 98.75 127 PHE B C 1
ATOM 2449 O O . PHE B 1 127 ? -15.594 2.463 -5.691 1 98.75 127 PHE B O 1
ATOM 2456 N N . LYS B 1 128 ? -15.18 0.42 -6.578 1 97.81 128 LYS B N 1
ATOM 2457 C CA . LYS B 1 128 ? -16.109 -0.313 -5.727 1 97.81 128 LYS B CA 1
ATOM 2458 C C . LYS B 1 128 ? -15.43 -0.78 -4.441 1 97.81 128 LYS B C 1
ATOM 2460 O O . LYS B 1 128 ? -14.281 -1.212 -4.465 1 97.81 128 LYS B O 1
ATOM 2465 N N . VAL B 1 129 ? -16.25 -0.708 -3.326 1 98.31 129 VAL B N 1
ATOM 2466 C CA . VAL B 1 129 ? -15.75 -1.22 -2.053 1 98.31 129 VAL B CA 1
ATOM 2467 C C . VAL B 1 129 ? -16.547 -2.455 -1.646 1 98.31 129 VAL B C 1
ATOM 2469 O O . VAL B 1 129 ? -17.781 -2.459 -1.721 1 98.31 129 VAL B O 1
ATOM 2472 N N . ILE B 1 130 ? -15.844 -3.502 -1.316 1 98.12 130 ILE B N 1
ATOM 2473 C CA . ILE B 1 130 ? -16.438 -4.703 -0.743 1 98.12 130 ILE B CA 1
ATOM 2474 C C . ILE B 1 130 ? -15.922 -4.906 0.68 1 98.12 130 ILE B C 1
ATOM 2476 O O . ILE B 1 130 ? -14.711 -4.922 0.912 1 98.12 130 ILE B O 1
ATOM 2480 N N . ARG B 1 131 ? -16.859 -5.059 1.642 1 96.62 131 ARG B N 1
ATOM 2481 C CA . ARG B 1 131 ? -16.484 -5.219 3.041 1 96.62 131 ARG B CA 1
ATOM 2482 C C . ARG B 1 131 ? -16.891 -6.59 3.564 1 96.62 131 ARG B C 1
ATOM 2484 O O . ARG B 1 131 ? -17.984 -7.078 3.264 1 96.62 131 ARG B O 1
ATOM 2491 N N . TYR B 1 132 ? -15.953 -7.191 4.289 1 96.81 132 TYR B N 1
ATOM 2492 C CA . TYR B 1 132 ? -16.25 -8.438 4.992 1 96.81 132 TYR B CA 1
ATOM 2493 C C . TYR B 1 132 ? -16.031 -8.273 6.492 1 96.81 132 TYR B C 1
ATOM 2495 O O . TYR B 1 132 ? -15.078 -7.625 6.926 1 96.81 132 TYR B O 1
ATOM 2503 N N . LYS B 1 133 ? -16.828 -8.812 7.312 1 93.62 133 LYS B N 1
ATOM 2504 C CA . LYS B 1 133 ? -16.672 -8.805 8.766 1 93.62 133 LYS B CA 1
ATOM 2505 C C . LYS B 1 133 ? -15.703 -9.898 9.211 1 93.62 133 LYS B C 1
ATOM 2507 O O . LYS B 1 133 ? -15.148 -9.828 10.312 1 93.62 133 LYS B O 1
ATOM 2512 N N . ARG B 1 134 ? -15.641 -10.914 8.422 1 95.38 134 ARG B N 1
ATOM 2513 C CA . ARG B 1 134 ? -14.719 -12.031 8.57 1 95.38 134 ARG B CA 1
ATOM 2514 C C . ARG B 1 134 ? -14.312 -12.594 7.215 1 95.38 134 ARG B C 1
ATOM 2516 O O . ARG B 1 134 ? -14.883 -12.219 6.188 1 95.38 134 ARG B O 1
ATOM 2523 N N . THR B 1 135 ? -13.359 -13.477 7.23 1 97.81 135 THR B N 1
ATOM 2524 C CA . THR B 1 135 ? -12.938 -14.086 5.977 1 97.81 135 THR B CA 1
ATOM 2525 C C . THR B 1 135 ? -14.125 -14.742 5.27 1 97.81 135 THR B C 1
ATOM 2527 O O . THR B 1 135 ? -14.805 -15.594 5.844 1 97.81 135 THR B O 1
ATOM 2530 N N . PRO B 1 136 ? -14.414 -14.344 4.051 1 97.88 136 PRO B N 1
ATOM 2531 C CA . PRO B 1 136 ? -15.562 -14.891 3.324 1 97.88 136 PRO B CA 1
ATOM 2532 C C . PRO B 1 136 ? -15.312 -16.297 2.789 1 97.88 136 PRO B C 1
ATOM 2534 O O . PRO B 1 136 ? -14.156 -16.703 2.621 1 97.88 136 PRO B O 1
ATOM 2537 N N . GLU B 1 137 ? -16.422 -16.953 2.518 1 97.69 137 GLU B N 1
ATOM 2538 C CA . GLU B 1 137 ? -16.344 -18.219 1.794 1 97.69 137 GLU B CA 1
ATOM 2539 C C . GLU B 1 137 ? -16.172 -17.984 0.295 1 97.69 137 GLU B C 1
ATOM 2541 O O . GLU B 1 137 ? -16.516 -16.922 -0.218 1 97.69 137 GLU B O 1
ATOM 2546 N N . THR B 1 138 ? -15.688 -19.031 -0.337 1 97.81 138 THR B N 1
ATOM 2547 C CA . THR B 1 138 ? -15.414 -18.938 -1.768 1 97.81 138 THR B CA 1
ATOM 2548 C C . THR B 1 138 ? -16.672 -18.531 -2.537 1 97.81 138 THR B C 1
ATOM 2550 O O . THR B 1 138 ? -16.594 -17.703 -3.447 1 97.81 138 THR B O 1
ATOM 2553 N N . GLU B 1 139 ? -17.781 -19.109 -2.166 1 97.06 139 GLU B N 1
ATOM 2554 C CA . GLU B 1 139 ? -19.047 -18.828 -2.857 1 97.06 139 GLU B CA 1
ATOM 2555 C C . GLU B 1 139 ? -19.406 -17.344 -2.76 1 97.06 139 GLU B C 1
ATOM 2557 O O . GLU B 1 139 ? -19.859 -16.75 -3.74 1 97.06 139 GLU B O 1
ATOM 2562 N N . GLN B 1 140 ? -19.234 -16.781 -1.604 1 97.75 140 GLN B N 1
ATOM 2563 C CA . GLN B 1 140 ? -19.531 -15.367 -1.409 1 97.75 140 GLN B CA 1
ATOM 2564 C C . GLN B 1 140 ? -18.594 -14.492 -2.244 1 97.75 140 GLN B C 1
ATOM 2566 O O . GLN B 1 140 ? -19.031 -13.492 -2.824 1 97.75 140 GLN B O 1
ATOM 2571 N N . VAL B 1 141 ? -17.281 -14.812 -2.291 1 98.62 141 VAL B N 1
ATOM 2572 C CA . VAL B 1 141 ? -16.328 -14.078 -3.105 1 98.62 141 VAL B CA 1
ATOM 2573 C C . VAL B 1 141 ? -16.75 -14.125 -4.574 1 98.62 141 VAL B C 1
ATOM 2575 O O . VAL B 1 141 ? -16.75 -13.102 -5.262 1 98.62 141 VAL B O 1
ATOM 2578 N N . HIS B 1 142 ? -17.125 -15.312 -5.004 1 97.94 142 HIS B N 1
ATOM 2579 C CA . HIS B 1 142 ? -17.547 -15.469 -6.395 1 97.94 142 HIS B CA 1
ATOM 2580 C C . HIS B 1 142 ? -18.766 -14.602 -6.707 1 97.94 142 HIS B C 1
ATOM 2582 O O . HIS B 1 142 ? -18.812 -13.961 -7.758 1 97.94 142 HIS B O 1
ATOM 2588 N N . LEU B 1 143 ? -19.688 -14.578 -5.801 1 97.12 143 LEU B N 1
ATOM 2589 C CA . LEU B 1 143 ? -20.875 -13.758 -5.969 1 97.12 143 LEU B CA 1
ATOM 2590 C C . LEU B 1 143 ? -20.5 -12.273 -6.035 1 97.12 143 LEU B C 1
ATOM 2592 O O . LEU B 1 143 ? -20.969 -11.555 -6.922 1 97.12 143 LEU B O 1
ATOM 2596 N N . ASP B 1 144 ? -19.641 -11.867 -5.141 1 98 144 ASP B N 1
ATOM 2597 C CA . ASP B 1 144 ? -19.281 -10.461 -5.027 1 98 144 ASP B CA 1
ATOM 2598 C C . ASP B 1 144 ? -18.484 -9.992 -6.25 1 98 144 ASP B C 1
ATOM 2600 O O . ASP B 1 144 ? -18.531 -8.82 -6.621 1 98 144 ASP B O 1
ATOM 2604 N N . PHE B 1 145 ? -17.797 -10.906 -6.902 1 97.94 145 PHE B N 1
ATOM 2605 C CA . PHE B 1 145 ? -16.922 -10.539 -8.023 1 97.94 145 PHE B CA 1
ATOM 2606 C C . PHE B 1 145 ? -17.531 -11.008 -9.344 1 97.94 145 PHE B C 1
ATOM 2608 O O . PHE B 1 145 ? -16.859 -10.961 -10.383 1 97.94 145 PHE B O 1
ATOM 2615 N N . GLY B 1 146 ? -18.781 -11.469 -9.312 1 94.38 146 GLY B N 1
ATOM 2616 C CA . GLY B 1 146 ? -19.531 -11.805 -10.516 1 94.38 146 GLY B CA 1
ATOM 2617 C C . GLY B 1 146 ? -18.984 -13.023 -11.234 1 94.38 146 GLY B C 1
ATOM 2618 O O . GLY B 1 146 ? -18.969 -13.062 -12.469 1 94.38 146 GLY B O 1
ATOM 2619 N N . ILE B 1 147 ? -18.375 -13.844 -10.5 1 87.38 147 ILE B N 1
ATOM 2620 C CA . ILE B 1 147 ? -17.859 -15.078 -11.094 1 87.38 147 ILE B CA 1
ATOM 2621 C C . ILE B 1 147 ? -18.938 -16.156 -11.047 1 87.38 147 ILE B C 1
ATOM 2623 O O . ILE B 1 147 ? -19.484 -16.453 -9.977 1 87.38 147 ILE B O 1
ATOM 2627 N N . THR B 1 148 ? -19.641 -16.359 -12.18 1 76.75 148 THR B N 1
ATOM 2628 C CA . THR B 1 148 ? -20.672 -17.375 -12.273 1 76.75 148 THR B CA 1
ATOM 2629 C C . THR B 1 148 ? -20.062 -18.75 -12.555 1 76.75 148 THR B C 1
ATOM 2631 O O . THR B 1 148 ? -19.156 -18.875 -13.367 1 76.75 148 THR B O 1
ATOM 2634 N N . ASN B 1 149 ? -19.969 -19.484 -11.57 1 59.06 149 ASN B N 1
ATOM 2635 C CA . ASN B 1 149 ? -19.625 -20.875 -11.852 1 59.06 149 ASN B CA 1
ATOM 2636 C C . ASN B 1 149 ? -20.5 -21.453 -12.961 1 59.06 149 ASN B C 1
ATOM 2638 O O . ASN B 1 149 ? -21.703 -21.625 -12.773 1 59.06 149 ASN B O 1
ATOM 2642 N N . ILE B 1 150 ? -20.391 -20.891 -14.109 1 48.84 150 ILE B N 1
ATOM 2643 C CA . ILE B 1 150 ? -21.156 -21.641 -15.094 1 48.84 150 ILE B CA 1
ATOM 2644 C C . ILE B 1 150 ? -20.734 -23.109 -15.07 1 48.84 150 ILE B C 1
ATOM 2646 O O . ILE B 1 150 ? -19.609 -23.438 -15.461 1 48.84 150 ILE B O 1
ATOM 2650 N N . SER B 1 151 ? -20.828 -23.672 -14.008 1 46.34 151 SER B N 1
ATOM 2651 C CA . SER B 1 151 ? -20.812 -25.125 -14.203 1 46.34 151 SER B CA 1
ATOM 2652 C C . SER B 1 151 ? -21.516 -25.5 -15.508 1 46.34 151 SER B C 1
ATOM 2654 O O . SER B 1 151 ? -22.719 -25.328 -15.641 1 46.34 151 SER B O 1
ATOM 2656 N N . THR B 1 152 ? -20.844 -25.125 -16.609 1 44.25 152 THR B N 1
ATOM 2657 C CA . THR B 1 152 ? -21.391 -25.703 -17.828 1 44.25 152 THR B CA 1
ATOM 2658 C C . THR B 1 152 ? -21.844 -27.141 -17.578 1 44.25 152 THR B C 1
ATOM 2660 O O . THR B 1 152 ? -21.016 -28.047 -17.406 1 44.25 152 THR B O 1
ATOM 2663 N N . THR B 1 153 ? -22.719 -27.281 -16.719 1 45.81 153 THR B N 1
ATOM 2664 C CA . THR B 1 153 ? -23.391 -28.594 -16.75 1 45.81 153 THR B CA 1
ATOM 2665 C C . THR B 1 153 ? -23.656 -29.016 -18.203 1 45.81 153 THR B C 1
ATOM 2667 O O . THR B 1 153 ? -24.422 -28.375 -18.906 1 45.81 153 THR B O 1
ATOM 2670 N N . LEU B 1 154 ? -22.594 -29.328 -18.938 1 49.16 154 LEU B N 1
ATOM 2671 C CA . LEU B 1 154 ? -22.859 -30.016 -20.203 1 49.16 154 LEU B CA 1
ATOM 2672 C C . LEU B 1 154 ? -24.062 -30.938 -20.078 1 49.16 154 LEU B C 1
ATOM 2674 O O . LEU B 1 154 ? -24.203 -31.672 -19.094 1 49.16 154 LEU B O 1
ATOM 2678 N N . PRO B 1 155 ? -25.141 -30.531 -20.656 1 51.66 155 PRO B N 1
ATOM 2679 C CA . PRO B 1 155 ? -26.312 -31.406 -20.594 1 51.66 155 PRO B CA 1
ATOM 2680 C C . PRO B 1 155 ? -25.938 -32.875 -20.719 1 51.66 155 PRO B C 1
ATOM 2682 O O . PRO B 1 155 ? -24.938 -33.219 -21.359 1 51.66 155 PRO B O 1
ATOM 2685 N N . PRO B 1 156 ? -26.281 -33.688 -19.781 1 50.75 156 PRO B N 1
ATOM 2686 C CA . PRO B 1 156 ? -25.984 -35.094 -19.922 1 50.75 156 PRO B CA 1
ATOM 2687 C C . PRO B 1 156 ? -26.219 -35.625 -21.344 1 50.75 156 PRO B C 1
ATOM 2689 O O . PRO B 1 156 ? -27.188 -35.219 -22 1 50.75 156 PRO B O 1
ATOM 2692 N N . ILE B 1 157 ? -25.234 -35.844 -22.109 1 50.72 157 ILE B N 1
ATOM 2693 C CA . ILE B 1 157 ? -25.406 -36.5 -23.406 1 50.72 157 ILE B CA 1
ATOM 2694 C C . ILE B 1 157 ? -26.453 -37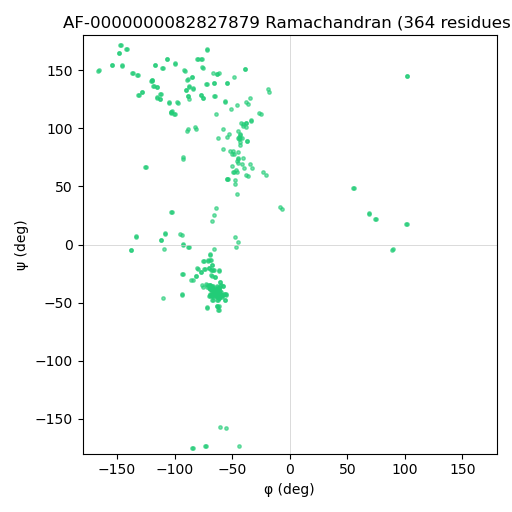.594 -23.297 1 50.72 157 ILE B C 1
ATOM 2696 O O . ILE B 1 157 ? -26.344 -38.5 -22.453 1 50.72 157 ILE B O 1
ATOM 2700 N N . PRO B 1 158 ? -27.625 -37.344 -23.797 1 47.44 158 PRO B N 1
ATOM 2701 C CA . PRO B 1 158 ? -28.625 -38.406 -23.719 1 47.44 158 PRO B CA 1
ATOM 2702 C C . PRO B 1 158 ? -28.062 -39.781 -24.047 1 47.44 158 PRO B C 1
ATOM 2704 O O . PRO B 1 158 ? -27.328 -39.938 -25.031 1 47.44 158 PRO B O 1
ATOM 2707 N N . GLU B 1 159 ? -27.844 -40.594 -23.094 1 47.62 159 GLU B N 1
ATOM 2708 C CA . GLU B 1 159 ? -27.469 -41.969 -23.344 1 47.62 159 GLU B CA 1
ATOM 2709 C C . GLU B 1 159 ? -28.328 -42.594 -24.422 1 47.62 159 GLU B C 1
ATOM 2711 O O . GLU B 1 159 ? -29.547 -42.719 -24.266 1 47.62 159 GLU B O 1
ATOM 2716 N N . THR B 1 160 ? -28.109 -42.375 -25.672 1 39.88 160 THR B N 1
ATOM 2717 C CA . THR B 1 160 ? -28.797 -43.125 -26.703 1 39.88 160 THR B CA 1
ATOM 2718 C C . THR B 1 160 ? -28.812 -44.594 -26.375 1 39.88 160 THR B C 1
ATOM 2720 O O . THR B 1 160 ? -27.766 -45.219 -26.234 1 39.88 160 THR B O 1
ATOM 2723 N N . LYS B 1 161 ? -29.859 -45.031 -25.688 1 39.28 161 LYS B N 1
ATOM 2724 C CA . LYS B 1 161 ? -30.141 -46.469 -25.516 1 39.28 161 LYS B CA 1
ATOM 2725 C C . LYS B 1 161 ? -30 -47.219 -26.828 1 39.28 161 LYS B C 1
ATOM 2727 O O . LYS B 1 161 ? -30.797 -47.031 -27.75 1 39.28 161 LYS B O 1
ATOM 2732 N N . THR B 1 162 ? -28.766 -47.438 -27.391 1 35.97 162 THR B N 1
ATOM 2733 C CA . THR B 1 162 ? -28.609 -48.344 -28.531 1 35.97 162 THR B CA 1
ATOM 2734 C C . THR B 1 162 ? -29.297 -49.688 -28.234 1 35.97 162 THR B C 1
ATOM 2736 O O . THR B 1 162 ? -28.891 -50.406 -27.328 1 35.97 162 THR B O 1
ATOM 2739 N N . LYS B 1 163 ? -30.641 -49.75 -28.344 1 38.66 163 LYS B N 1
ATOM 2740 C CA . LYS B 1 163 ? -31.344 -51.031 -28.391 1 38.66 163 LYS B CA 1
ATOM 2741 C C . LYS B 1 163 ? -30.625 -52.031 -29.312 1 38.66 163 LYS B C 1
ATOM 2743 O O . LYS B 1 163 ? -30.516 -51.781 -30.516 1 38.66 163 LYS B O 1
ATOM 2748 N N . PHE B 1 164 ? -29.625 -52.844 -28.797 1 34.25 164 PHE B N 1
ATOM 2749 C CA . PHE B 1 164 ? -29.031 -54 -29.469 1 34.25 164 PHE B CA 1
ATOM 2750 C C . PHE B 1 164 ? -30.109 -54.938 -29.984 1 34.25 164 PHE B C 1
ATOM 2752 O O . PHE B 1 164 ? -30.844 -55.531 -29.203 1 34.25 164 PHE B O 1
ATOM 2759 N N . VAL B 1 165 ? -30.953 -54.594 -30.984 1 38.06 165 VAL B N 1
ATOM 2760 C CA . VAL B 1 165 ? -31.797 -55.562 -31.672 1 38.06 165 VAL B CA 1
ATOM 2761 C C . VAL B 1 165 ? -30.984 -56.812 -31.953 1 38.06 165 VAL B C 1
ATOM 2763 O O . VAL B 1 165 ? -29.906 -56.781 -32.562 1 38.06 165 VAL B O 1
ATOM 2766 N N . SER B 1 166 ? -31.016 -57.812 -31 1 37 166 SER B N 1
ATOM 2767 C CA . SER B 1 166 ? -30.547 -59.188 -31.203 1 37 166 SER B CA 1
ATOM 2768 C C . SER B 1 166 ? -31.109 -59.781 -32.469 1 37 166 SER B C 1
ATOM 2770 O O . SER B 1 166 ? -32.281 -60.094 -32.562 1 37 166 SER B O 1
ATOM 2772 N N . ASP B 1 167 ? -30.859 -59.281 -33.688 1 36.62 167 ASP B N 1
ATOM 2773 C CA . ASP B 1 167 ? -31.219 -59.906 -34.938 1 36.62 167 ASP B CA 1
ATOM 2774 C C . ASP B 1 167 ? -30.891 -61.406 -34.906 1 36.62 167 ASP B C 1
ATOM 2776 O O . ASP B 1 167 ? -29.734 -61.781 -34.656 1 36.62 167 ASP B O 1
ATOM 2780 N N . SER B 1 168 ? -31.875 -62.344 -34.5 1 41.34 168 SER B N 1
ATOM 2781 C CA . SER B 1 168 ? -31.922 -63.812 -34.625 1 41.34 168 SER B CA 1
ATOM 2782 C C . SER B 1 168 ? -31.422 -64.25 -36 1 41.34 168 SER B C 1
ATOM 2784 O O . SER B 1 168 ? -32.031 -63.906 -37.031 1 41.34 168 SER B O 1
ATOM 2786 N N . ILE B 1 169 ? -30.188 -64.562 -36.281 1 36.16 169 ILE B N 1
ATOM 2787 C CA . ILE B 1 169 ? -29.562 -65.125 -37.438 1 36.16 169 ILE B CA 1
ATOM 2788 C C . ILE B 1 169 ? -30.234 -66.5 -37.719 1 36.16 169 ILE B C 1
ATOM 2790 O O . ILE B 1 169 ? -30.172 -67.438 -36.906 1 36.16 169 ILE B O 1
ATOM 2794 N N . ILE B 1 170 ? -31.391 -66.562 -38.375 1 37.19 170 ILE B N 1
ATOM 2795 C CA . ILE B 1 170 ? -32 -67.75 -38.938 1 37.19 170 ILE B CA 1
ATOM 2796 C C . ILE B 1 170 ? -31 -68.5 -39.844 1 37.19 170 ILE B C 1
ATOM 2798 O O . ILE B 1 170 ? -30.562 -67.938 -40.844 1 37.19 170 ILE B O 1
ATOM 2802 N N . VAL B 1 171 ? -30.078 -69.312 -39.281 1 29.47 171 VAL B N 1
ATOM 2803 C CA . VAL B 1 171 ? -29.172 -70.188 -39.969 1 29.47 171 VAL B CA 1
ATOM 2804 C C . VAL B 1 171 ? -29.938 -71 -41 1 29.47 171 VAL B C 1
ATOM 2806 O O . VAL B 1 171 ? -31.047 -71.5 -40.719 1 29.47 171 VAL B O 1
ATOM 2809 N N . GLU B 1 172 ? -29.328 -71.312 -42.219 1 30.67 172 GLU B N 1
ATOM 2810 C CA . GLU B 1 172 ? -29.219 -71.875 -43.562 1 30.67 172 GLU B CA 1
ATOM 2811 C C . GLU B 1 172 ? -29.297 -73.375 -43.531 1 30.67 172 GLU B C 1
ATOM 2813 O O . GLU B 1 172 ? -28.266 -74.062 -43.562 1 30.67 172 GLU B O 1
ATOM 2818 N N . ARG B 1 173 ? -29.922 -74.062 -42.531 1 28.39 173 ARG B N 1
ATOM 2819 C CA . ARG B 1 173 ? -29.625 -75.438 -42.844 1 28.39 173 ARG B CA 1
ATOM 2820 C C . ARG B 1 173 ? -30.203 -75.875 -44.188 1 28.39 173 ARG B C 1
ATOM 2822 O O . ARG B 1 173 ? -31.422 -75.812 -44.375 1 28.39 173 ARG B O 1
ATOM 2829 N N . ASP B 1 174 ? -29.438 -75.75 -45.281 1 28.25 174 ASP B N 1
ATOM 2830 C CA . ASP B 1 174 ? -29.719 -76.25 -46.625 1 28.25 174 ASP B CA 1
ATOM 2831 C C . ASP B 1 174 ? -30.016 -77.75 -46.625 1 28.25 174 ASP B C 1
ATOM 2833 O O . ASP B 1 174 ? -29.109 -78.562 -46.375 1 28.25 174 ASP B O 1
ATOM 2837 N N . ASP B 1 175 ? -31.016 -78.25 -45.844 1 33.03 175 ASP B N 1
ATOM 2838 C CA . ASP B 1 175 ? -31.359 -79.625 -46.031 1 33.03 175 ASP B CA 1
ATOM 2839 C C . ASP B 1 175 ? -31.484 -79.938 -47.531 1 33.03 175 ASP B C 1
ATOM 2841 O O . ASP B 1 175 ? -32.094 -79.188 -48.312 1 33.03 175 ASP B O 1
ATOM 2845 N N . LEU B 1 176 ? -30.688 -80.875 -48.062 1 31.27 176 LEU B N 1
ATOM 2846 C CA . LEU B 1 176 ? -30.328 -81.562 -49.281 1 31.27 176 LEU B CA 1
ATOM 2847 C C . LEU B 1 176 ? -31.484 -82.438 -49.75 1 31.27 176 LEU B C 1
ATOM 2849 O O . LEU B 1 176 ? -31.438 -83.688 -49.594 1 31.27 176 LEU B O 1
ATOM 2853 N N . SER B 1 177 ? -32.75 -82.312 -49.406 1 30.75 177 SER B N 1
ATOM 2854 C CA . SER B 1 177 ? -33.625 -83.312 -50.094 1 30.75 177 SER B CA 1
ATOM 2855 C C . SER B 1 177 ? -33.344 -83.25 -51.594 1 30.75 177 SER B C 1
ATOM 2857 O O . SER B 1 177 ? -33.156 -82.188 -52.188 1 30.75 177 SER B O 1
ATOM 2859 N N . VAL B 1 178 ? -32.844 -84.375 -52.062 1 32.66 178 VAL B N 1
ATOM 2860 C CA . VAL B 1 178 ? -32.844 -85.125 -53.312 1 32.66 178 VAL B CA 1
ATOM 2861 C C . VAL B 1 178 ? -34.25 -85.25 -53.844 1 32.66 178 VAL B C 1
ATOM 2863 O O . VAL B 1 178 ? -35.125 -85.875 -53.219 1 32.66 178 VAL B O 1
ATOM 2866 N N . GLN B 1 179 ? -34.781 -84.25 -54.438 1 27.22 179 GLN B N 1
ATOM 2867 C CA . GLN B 1 179 ? -36.062 -84.312 -55.156 1 27.22 179 GLN B CA 1
ATOM 2868 C C . GLN B 1 179 ? -36.062 -85.438 -56.156 1 27.22 179 GLN B C 1
ATOM 2870 O O . GLN B 1 179 ? -35.188 -85.5 -57.062 1 27.22 179 GLN B O 1
ATOM 2875 N N . THR B 1 180 ? -36.594 -86.375 -55.531 1 29.16 180 THR B N 1
ATOM 2876 C CA . THR B 1 180 ? -37.188 -87.438 -56.344 1 29.16 180 THR B CA 1
ATOM 2877 C C . THR B 1 180 ? -38 -86.875 -57.5 1 29.16 180 THR B C 1
ATOM 2879 O O . THR B 1 180 ? -38.469 -85.688 -57.406 1 29.16 180 THR B O 1
ATOM 2882 N N . PRO B 1 181 ? -38.562 -87.688 -58.062 1 32.22 181 PRO B N 1
ATOM 2883 C CA . PRO B 1 181 ? -39.406 -87.75 -59.281 1 32.22 181 PRO B CA 1
ATOM 2884 C C . PRO B 1 181 ? -40.656 -86.875 -59.156 1 32.22 181 PRO B C 1
ATOM 2886 O O . PRO B 1 181 ? -41 -86.438 -58.031 1 32.22 181 PRO B O 1
ATOM 2889 N N . GLU B 1 182 ? -41.844 -87 -59.844 1 25.78 182 GLU B N 1
ATOM 2890 C CA . GLU B 1 182 ? -42.688 -86.5 -60.906 1 25.78 182 GLU B CA 1
ATOM 2891 C C . GLU B 1 182 ? -43.938 -85.812 -60.344 1 25.78 182 GLU B C 1
ATOM 2893 O O . GLU B 1 182 ? -44.438 -84.875 -60.906 1 25.78 182 GLU B O 1
ATOM 2898 N N . LEU B 1 183 ? -44.812 -86.188 -59.375 1 24.17 183 LEU B N 1
ATOM 2899 C CA . LEU B 1 183 ? -46.094 -85.625 -59.844 1 24.17 183 LEU B CA 1
ATOM 2900 C C . LEU B 1 183 ? -46.281 -84.188 -59.375 1 24.17 183 LEU B C 1
ATOM 2902 O O . LEU B 1 183 ? -46 -83.875 -58.219 1 24.17 183 LEU B O 1
ATOM 2906 N N . LYS B 1 184 ? -46.531 -82.875 -59.75 1 20.38 184 LYS B N 1
ATOM 2907 C CA . LYS B 1 184 ? -47.062 -81.875 -58.875 1 20.38 184 LYS B CA 1
ATOM 2908 C C . LYS B 1 184 ? -47.969 -82.438 -57.812 1 20.38 184 LYS B C 1
ATOM 2910 O O . LYS B 1 184 ? -48.75 -83.375 -58.062 1 20.38 184 LYS B O 1
#

Sequence (368 aa):
MSMLIGIFLLVIIAVAVMNVLKKGETKRGTRNPIKGKRIITMNEQPTFLKLREALPEHIILAQVAFSAFMTAQGYTTRNLFNRKVADFVVLDKSFNIIAIVELDDSSHKGKEHTDAERDALINEAGFKVIRYKRTPETEQVHLDFGITNISTTLPPIPETKTKFVSDSIIVERDDLSVQTPELKMSMLIGIFLLVIIAVAVMNVLKKGETKRGTRNPIKGKRIITMNEQPTFLKLREALPEHIILAQVAFSAFMTAQGYTTRNLFNRKVADFVVLDKSFNIIAIVELDDSSHKGKEHTDAERDALINEAGFKVIRYKRTPETEQVHLDFGITNISTTLPPIPETKTKFVSDSIIVERDDLSVQTPELK

Solvent-accessible surface area (backbone atoms only — not comparable to full-atom values): 21528 Å² total; per-residue (Å²): 115,67,66,61,52,50,54,50,51,49,51,53,48,50,51,52,49,47,48,48,48,49,50,62,58,32,70,83,51,78,63,53,65,52,39,50,50,64,60,64,45,82,85,44,44,61,36,54,52,43,48,47,65,62,36,70,74,42,43,71,30,48,32,25,24,40,60,36,36,33,48,42,63,54,67,74,49,34,62,75,37,41,70,40,67,37,53,28,37,35,21,41,84,85,52,42,79,68,32,39,38,40,74,50,44,80,85,46,67,92,38,57,67,60,50,49,53,53,50,51,52,43,44,56,27,72,45,45,79,45,78,33,68,55,71,68,52,57,69,57,52,25,60,76,68,67,50,68,79,67,66,70,64,64,68,75,72,75,77,72,78,74,76,77,72,78,73,79,79,73,79,73,74,76,67,80,68,83,78,69,87,74,81,124,115,67,66,62,51,48,53,49,50,49,50,54,50,51,51,50,48,47,48,50,47,52,50,63,58,30,70,85,50,78,65,53,67,52,39,49,51,62,59,65,45,81,84,44,44,60,37,53,53,42,49,47,66,62,36,71,74,43,43,70,31,47,32,26,27,39,58,36,37,33,48,44,64,54,67,74,50,35,63,77,36,42,69,40,67,37,54,28,38,36,20,41,83,84,52,44,81,66,34,38,37,39,75,50,42,80,85,46,67,91,38,58,68,60,50,49,54,52,50,49,54,43,44,56,27,72,46,47,80,46,79,33,68,56,71,68,53,56,69,55,52,26,61,76,68,68,51,70,78,68,68,72,68,66,70,75,72,75,77,74,77,76,75,78,74,78,76,79,79,81,78,78,77,78,76,76,79,76,79,67,86,76,78,133

InterPro domains:
  IPR024402 Domain of unknown function DUF2726 [PF10881] (38-138)

Foldseek 3Di:
DVVVVVVVVVVVVVVVVVCVVVCVVPCVPDPDDDDDDDQADPQRVLQQVLLCVLCVQKDKDAFAAPVVQDDDPDPVVCVLGRPPTFGIFIAGPVRDTQAGEEACEPVCVPVVVVVVSVQVRCVVSPHHYHYDPGRDHSVVSCVVSVNPCCPVPVPPPPPPPPPPPPPPPPPPPPPPPDDDDDDD/DVVVVVVVVVVVVVVVVVCVVVCVVPCVPDPDDDDDDDQADPQRVLQQVLLCVLCVQKDKDAFAAPVVQDDDPDPVVCVLGRPPTFGIFIAGPVRDTQAGEEACEPVCVPVVVVVVSVQVRCVVSPHHYHYDPGRDHSVVSCVVSVNDCCPVPVPPPPPPPPPPPPPPPPDDPVPPPPDDDDDD

Secondary structure (DSSP, 8-state):
-HHHHHHHHHHHHHHHHHHHHHHHS------PPEEE--SS-TTTHHHHHHHHHH-TTSEEEEEEEGGGTEEESSHHHHTTTTT-EEEEEEE-TTS-EEEEEEE--GGGTT-HHHHHHHHHHHHHTT--EEEESSPPPHHHHHHHTT--------------------------------------/-HHHHHHHHHHHHHHHHHHHHHHHS------PPEEE--SS-TTTHHHHHHHHHH-TTSEEEEEEEGGGTEEESSHHHHTTTTT-EEEEEEE-TTS-EEEEEEE--GGGTT-HHHHHHHHHHHHHTT--EEEESSPPPHHHHHHHTT--------------------------------------

Organism: Acinetobacter baumannii (strain ATCC 19606 / DSM 30007 / JCM 6841 / CCUG 19606 / CIP 70.34 / NBRC 109757 / NCIMB 12457 / NCTC 12156 / 81) (NCBI:txid575584)

Nearest PDB structures (foldseek):
  7lo5-assembly1_D  TM=4.276E-01  e=3.938E-01  Deinococcus wulumuqiensis
  3lvu-assembly2_B  TM=5.854E-01  e=4.529E+00  Ruegeria pomeroyi
  7vew-assembly2_B  TM=3.378E-01  e=6.777E-01  Sphingomonas sp. A1
  4pfy-assembly1_A  TM=5.196E-01  e=3.695E+00  Thermotoga maritima MSB8
  5hm4-assembly1_B  TM=3.618E-01  e=5.941E+00  Thermotoga maritima

pLDDT: mean 79.47, std 24.51, range [18.55, 98.94]

Radius of gyration: 41.34 Å; Cα contacts (8 Å, |Δi|>4): 424; chains: 2; bounding box: 76×167×93 Å